Protein AF-A0A9P0IZK6-F1 (afdb_monomer_lite)

Radius of gyration: 34.63 Å; chains: 1; bounding box: 68×95×134 Å

Secondary structure (DSSP, 8-state):
-HHHHHHHHHHHHHS-TTTS-HHHHHHHHHHHHHHHTT----HHHHHHHHHHHHHHHTT----PPP-SHHHHHHHHHHHHHHHHHHHHTTT------THHHHHHHHHHTT-TT-HHHHHHHHHHHHHHTTSSGGGTS-HHHHHHHHHHHHHHHHT----BTTBGGGGGT--HHHHHHHHHHHHHHTTPPPPPHHHHHHHHHHHHHHHHHHHHHHHHHHHHHHHHHHT--PPP-----------------PPPPPPP--------------------------------------------------------------

Structure (mmCIF, N/CA/C/O backbone):
data_AF-A0A9P0IZK6-F1
#
_entry.id   AF-A0A9P0IZK6-F1
#
loop_
_atom_site.group_PDB
_atom_site.id
_atom_site.type_symbol
_atom_site.label_atom_id
_atom_site.label_alt_id
_atom_site.label_comp_id
_atom_site.label_asym_id
_atom_site.label_entity_id
_atom_site.label_seq_id
_atom_site.pdbx_PDB_ins_code
_atom_site.Cartn_x
_atom_site.Cartn_y
_atom_site.Cartn_z
_atom_site.occupancy
_atom_site.B_iso_or_equiv
_atom_site.auth_seq_id
_atom_site.auth_comp_id
_atom_site.auth_asym_id
_atom_site.auth_atom_id
_atom_site.pdbx_PDB_model_num
ATOM 1 N N . MET A 1 1 ? 6.166 7.268 3.503 1.00 81.44 1 MET A N 1
ATOM 2 C CA . MET A 1 1 ? 6.089 5.834 3.123 1.00 81.44 1 MET A CA 1
ATOM 3 C C . MET A 1 1 ? 4.665 5.402 2.789 1.00 81.44 1 MET A C 1
ATOM 5 O O . MET A 1 1 ? 4.474 4.924 1.679 1.00 81.44 1 MET A O 1
ATOM 9 N N . ALA A 1 2 ? 3.675 5.612 3.670 1.00 93.19 2 ALA A N 1
ATOM 10 C CA . ALA A 1 2 ? 2.279 5.204 3.441 1.00 93.19 2 ALA A CA 1
ATOM 11 C C . ALA A 1 2 ? 1.701 5.690 2.096 1.00 93.19 2 ALA A C 1
ATOM 13 O O . ALA A 1 2 ? 1.225 4.884 1.303 1.00 93.19 2 ALA A O 1
ATOM 14 N N . THR A 1 3 ? 1.849 6.981 1.773 1.00 95.88 3 THR A N 1
ATOM 15 C CA . THR A 1 3 ? 1.403 7.554 0.486 1.00 95.88 3 THR A CA 1
ATOM 16 C C . THR A 1 3 ? 2.001 6.816 -0.711 1.00 95.88 3 THR A C 1
ATOM 18 O O . THR A 1 3 ? 1.282 6.457 -1.635 1.00 95.88 3 THR A O 1
ATOM 21 N N . GLY A 1 4 ? 3.298 6.495 -0.675 1.00 96.75 4 GLY A N 1
ATOM 22 C CA . GLY A 1 4 ? 3.967 5.758 -1.751 1.00 96.75 4 GLY A CA 1
ATOM 23 C C . GLY A 1 4 ? 3.389 4.358 -1.976 1.00 96.75 4 GLY A C 1
ATOM 24 O O . GLY A 1 4 ? 3.232 3.956 -3.127 1.00 96.75 4 GLY A O 1
ATOM 25 N N . GLN A 1 5 ? 3.019 3.647 -0.905 1.00 96.19 5 GLN A N 1
ATOM 26 C CA . GLN A 1 5 ? 2.393 2.323 -1.002 1.00 96.19 5 GLN A CA 1
ATOM 27 C C . GLN A 1 5 ? 0.994 2.410 -1.621 1.00 96.19 5 GLN A C 1
ATOM 29 O O . GLN A 1 5 ? 0.690 1.659 -2.543 1.00 96.19 5 GLN A O 1
ATOM 34 N N . VAL A 1 6 ? 0.177 3.381 -1.203 1.00 96.50 6 VAL A N 1
ATOM 35 C CA . VAL A 1 6 ? -1.167 3.575 -1.772 1.00 96.50 6 VAL A CA 1
ATOM 36 C C . VAL A 1 6 ? -1.097 3.974 -3.250 1.00 96.50 6 VAL A C 1
ATOM 38 O O . VAL A 1 6 ? -1.836 3.430 -4.068 1.00 96.50 6 VAL A O 1
ATOM 41 N N . LEU A 1 7 ? -0.174 4.868 -3.631 1.00 97.44 7 LEU A N 1
ATOM 42 C CA . LEU A 1 7 ? 0.042 5.223 -5.041 1.00 97.44 7 LEU A CA 1
ATOM 43 C C . LEU A 1 7 ? 0.467 4.005 -5.873 1.00 97.44 7 LEU A C 1
ATOM 45 O O . LEU A 1 7 ? -0.004 3.831 -6.996 1.00 97.44 7 LEU A O 1
ATOM 49 N N . PHE A 1 8 ? 1.336 3.158 -5.320 1.00 97.31 8 PHE A N 1
ATOM 50 C CA . PHE A 1 8 ? 1.782 1.926 -5.964 1.00 97.31 8 PHE A CA 1
ATOM 51 C C . PHE A 1 8 ? 0.627 0.936 -6.164 1.00 97.31 8 PHE A C 1
ATOM 53 O O . PHE A 1 8 ? 0.449 0.419 -7.266 1.00 97.31 8 PHE A O 1
ATOM 60 N N . GLN A 1 9 ? -0.196 0.717 -5.136 1.00 96.00 9 GLN A N 1
ATOM 61 C CA . GLN A 1 9 ? -1.368 -0.157 -5.224 1.00 96.00 9 GLN A CA 1
ATOM 62 C C . GLN A 1 9 ? -2.381 0.351 -6.251 1.00 96.00 9 GLN A C 1
ATOM 64 O O . GLN A 1 9 ? -2.773 -0.401 -7.140 1.00 96.00 9 GLN A O 1
ATOM 69 N N . ARG A 1 10 ? -2.749 1.641 -6.194 1.00 96.19 10 ARG A N 1
ATOM 70 C CA . ARG A 1 10 ? -3.667 2.265 -7.165 1.00 96.19 10 ARG A CA 1
ATOM 71 C C . ARG A 1 10 ? -3.160 2.121 -8.600 1.00 96.19 10 ARG A C 1
ATOM 73 O O . ARG A 1 10 ? -3.939 1.842 -9.507 1.00 96.19 10 ARG A O 1
ATOM 80 N N . PHE A 1 11 ? -1.851 2.271 -8.807 1.00 97.31 11 PHE A N 1
ATOM 81 C CA . PHE A 1 11 ? -1.244 2.080 -10.120 1.00 97.31 11 PHE A CA 1
ATOM 82 C C . PHE A 1 11 ? -1.419 0.640 -10.622 1.00 97.31 11 PHE A C 1
ATOM 84 O O . PHE A 1 11 ? -1.943 0.439 -11.716 1.00 97.31 11 PHE A O 1
ATOM 91 N N . TYR A 1 12 ? -1.037 -0.367 -9.830 1.00 96.50 12 TYR A N 1
ATOM 92 C CA . TYR A 1 12 ? -1.118 -1.774 -10.247 1.00 96.50 12 TYR A CA 1
ATOM 93 C C . TYR A 1 12 ? -2.530 -2.365 -10.234 1.00 96.50 12 TYR A C 1
ATOM 95 O O . TYR A 1 12 ? -2.751 -3.406 -10.841 1.00 96.50 12 TYR A O 1
ATOM 103 N N . TYR A 1 13 ? -3.512 -1.672 -9.660 1.00 93.25 13 TYR A N 1
ATOM 104 C CA . TYR A 1 13 ? -4.919 -2.030 -9.847 1.00 93.25 13 TYR A CA 1
ATOM 105 C C . TYR A 1 13 ? -5.403 -1.799 -11.288 1.00 93.25 13 TYR A C 1
ATOM 107 O O . TYR A 1 13 ? -6.360 -2.420 -11.737 1.00 93.25 13 TYR A O 1
ATOM 115 N N . THR A 1 14 ? -4.732 -0.916 -12.035 1.00 91.75 14 THR A N 1
ATOM 116 C CA . THR A 1 14 ? -5.070 -0.600 -13.437 1.00 91.75 14 THR A CA 1
ATOM 117 C C . THR A 1 14 ? -4.008 -1.064 -14.431 1.00 91.75 14 THR A C 1
ATOM 119 O O . THR A 1 14 ? -4.210 -0.988 -15.647 1.00 91.75 14 THR A O 1
ATOM 122 N N . LYS A 1 15 ? -2.850 -1.520 -13.939 1.00 95.50 15 LYS A N 1
ATOM 123 C CA . LYS A 1 15 ? -1.659 -1.808 -14.737 1.00 95.50 15 LYS A CA 1
ATOM 124 C C . LYS A 1 15 ? -1.018 -3.136 -14.383 1.00 95.50 15 LYS A C 1
ATOM 126 O O . LYS A 1 15 ? -1.118 -3.627 -13.274 1.00 95.50 15 LYS A O 1
ATOM 131 N N . SER A 1 16 ? -0.282 -3.684 -15.345 1.00 94.75 16 SER A N 1
ATOM 132 C CA . SER A 1 16 ? 0.363 -4.988 -15.212 1.00 94.75 16 SER A CA 1
ATOM 133 C C . SER A 1 16 ? 1.829 -4.883 -14.784 1.00 94.75 16 SER A C 1
ATOM 135 O O . SER A 1 16 ? 2.591 -4.094 -15.354 1.00 94.75 16 SER A O 1
ATOM 137 N N . PHE A 1 17 ? 2.231 -5.762 -13.861 1.00 94.31 17 PHE A N 1
ATOM 138 C CA . PHE A 1 17 ? 3.626 -6.015 -13.476 1.00 94.31 17 PHE A CA 1
ATOM 139 C C . PHE A 1 17 ? 4.505 -6.487 -14.641 1.00 94.31 17 PHE A C 1
ATOM 141 O O . PHE A 1 17 ? 5.702 -6.217 -14.653 1.00 94.31 17 PHE A O 1
ATOM 148 N N . VAL A 1 18 ? 3.916 -7.121 -15.660 1.00 94.00 18 VAL A N 1
ATOM 149 C CA . VAL A 1 18 ? 4.633 -7.553 -16.870 1.00 94.00 18 VAL A CA 1
ATOM 150 C C . VAL A 1 18 ? 5.085 -6.353 -17.701 1.00 94.00 18 VAL A C 1
ATOM 152 O O . VAL A 1 18 ? 6.198 -6.302 -18.219 1.00 94.00 18 VAL A O 1
ATOM 155 N N . ARG A 1 19 ? 4.220 -5.343 -17.827 1.00 92.06 19 ARG A N 1
ATOM 156 C CA . ARG A 1 19 ? 4.477 -4.178 -18.689 1.00 92.06 19 ARG A CA 1
ATOM 157 C C . ARG A 1 19 ? 5.295 -3.103 -17.990 1.00 92.06 19 ARG A C 1
ATOM 159 O O . ARG A 1 19 ? 5.913 -2.259 -18.650 1.00 92.06 19 ARG A O 1
ATOM 166 N N . HIS A 1 20 ? 5.237 -3.063 -16.665 1.00 94.81 20 HIS A N 1
ATOM 167 C CA . HIS A 1 20 ? 5.841 -2.023 -15.850 1.00 94.81 20 HIS A CA 1
ATOM 168 C C . HIS A 1 20 ? 6.637 -2.672 -14.720 1.00 94.81 20 HIS A C 1
ATOM 170 O O . HIS A 1 20 ? 6.034 -3.272 -13.837 1.00 94.81 20 HIS A O 1
ATOM 176 N N . PRO A 1 21 ? 7.979 -2.552 -14.737 1.00 93.69 21 PRO A N 1
ATOM 177 C CA . PRO A 1 21 ? 8.814 -3.156 -13.712 1.00 93.69 21 PRO A CA 1
ATOM 178 C C . PRO A 1 21 ? 8.463 -2.635 -12.320 1.00 93.69 21 PRO A C 1
ATOM 180 O O . PRO A 1 21 ? 8.380 -1.418 -12.098 1.00 93.69 21 PRO A O 1
ATOM 183 N N . MET A 1 22 ? 8.307 -3.570 -11.384 1.00 94.31 22 MET A N 1
ATOM 184 C CA . MET A 1 22 ? 7.924 -3.290 -10.004 1.00 94.31 22 MET A CA 1
ATOM 185 C C . MET A 1 22 ? 8.904 -2.328 -9.328 1.00 94.31 22 MET A C 1
ATOM 187 O O . MET A 1 22 ? 8.481 -1.267 -8.878 1.00 94.31 22 MET A O 1
ATOM 191 N N . GLU A 1 23 ? 10.205 -2.637 -9.349 1.00 94.75 23 GLU A N 1
ATOM 192 C CA . GLU A 1 23 ? 11.245 -1.855 -8.660 1.00 94.75 23 GLU A CA 1
ATOM 193 C C . GLU A 1 23 ? 11.292 -0.397 -9.148 1.00 94.75 23 GLU A C 1
ATOM 195 O O . GLU A 1 23 ? 11.278 0.542 -8.352 1.00 94.75 23 GLU A O 1
ATOM 200 N N . ILE A 1 24 ? 11.272 -0.190 -10.471 1.00 97.06 24 ILE A N 1
ATOM 201 C CA . ILE A 1 24 ? 11.283 1.150 -11.077 1.00 97.06 24 ILE A CA 1
ATOM 202 C C . ILE A 1 24 ? 10.036 1.940 -10.670 1.00 97.06 24 ILE A C 1
ATOM 204 O O . ILE A 1 24 ? 10.121 3.128 -10.353 1.00 97.06 24 ILE A O 1
ATOM 208 N N . THR A 1 25 ? 8.880 1.281 -10.670 1.00 97.88 25 THR A N 1
ATOM 209 C CA . THR A 1 25 ? 7.607 1.906 -10.306 1.00 97.88 25 THR A CA 1
ATOM 210 C C . THR A 1 25 ? 7.551 2.217 -8.810 1.00 97.88 25 THR A C 1
ATOM 212 O O . THR A 1 25 ? 7.114 3.299 -8.438 1.00 97.88 25 THR A O 1
ATOM 215 N N . ALA A 1 26 ? 8.067 1.341 -7.947 1.00 97.50 26 ALA A N 1
ATOM 216 C CA . ALA A 1 26 ? 8.153 1.559 -6.504 1.00 97.50 26 ALA A CA 1
ATOM 217 C C . ALA A 1 26 ? 9.062 2.756 -6.152 1.00 97.50 26 ALA A C 1
ATOM 219 O O . ALA A 1 26 ? 8.676 3.633 -5.368 1.00 97.50 26 ALA A O 1
ATOM 220 N N . MET A 1 27 ? 10.228 2.867 -6.803 1.00 98.06 27 MET A N 1
ATOM 221 C CA . MET A 1 27 ? 11.105 4.041 -6.695 1.00 98.06 27 MET A CA 1
ATOM 222 C C . MET A 1 27 ? 10.399 5.323 -7.150 1.00 98.06 27 MET A C 1
ATOM 224 O O . MET A 1 27 ? 10.483 6.351 -6.474 1.00 98.06 27 MET A O 1
ATOM 228 N N . ALA A 1 28 ? 9.672 5.261 -8.268 1.00 98.25 28 ALA A N 1
ATOM 229 C CA . ALA A 1 28 ? 8.892 6.382 -8.776 1.00 98.25 28 ALA A CA 1
ATOM 230 C C . ALA A 1 28 ? 7.775 6.805 -7.807 1.00 98.25 28 ALA A C 1
ATOM 232 O O . ALA A 1 28 ? 7.653 7.992 -7.515 1.00 98.25 28 ALA A O 1
ATOM 233 N N . CYS A 1 29 ? 7.014 5.860 -7.247 1.00 98.12 29 CYS A N 1
ATOM 234 C CA . CYS A 1 29 ? 5.990 6.133 -6.236 1.00 98.12 29 CYS A CA 1
ATOM 235 C C . CYS A 1 29 ? 6.589 6.747 -4.964 1.00 98.12 29 CYS A C 1
ATOM 237 O O . CYS A 1 29 ? 5.980 7.632 -4.370 1.00 98.12 29 CYS A O 1
ATOM 239 N N . THR A 1 30 ? 7.796 6.331 -4.569 1.00 97.81 30 THR A N 1
ATOM 240 C CA . THR A 1 30 ? 8.512 6.887 -3.409 1.00 97.81 30 THR A CA 1
ATOM 241 C C . THR A 1 30 ? 8.960 8.329 -3.669 1.00 97.81 30 THR A C 1
ATOM 243 O O . THR A 1 30 ? 8.753 9.200 -2.822 1.00 97.81 30 THR A O 1
ATOM 246 N N . CYS A 1 31 ? 9.523 8.607 -4.851 1.00 97.56 31 CYS A N 1
ATOM 247 C CA . CYS A 1 31 ? 9.893 9.964 -5.264 1.00 97.56 31 CYS A CA 1
ATOM 248 C C . CYS A 1 31 ? 8.661 10.876 -5.327 1.00 97.56 31 CYS A C 1
ATOM 250 O O . CYS A 1 31 ? 8.675 11.972 -4.764 1.00 97.56 31 CYS A O 1
ATOM 252 N N . LEU A 1 32 ? 7.582 10.398 -5.952 1.00 97.88 32 LEU A N 1
ATOM 253 C CA . LEU A 1 32 ? 6.336 11.141 -6.084 1.00 97.88 32 LEU A CA 1
ATOM 254 C C . LEU A 1 32 ? 5.722 11.441 -4.717 1.00 97.88 32 LEU A C 1
ATOM 256 O O . LEU A 1 32 ? 5.443 12.598 -4.424 1.00 97.88 32 LEU A O 1
ATOM 260 N N . ALA A 1 33 ? 5.590 10.428 -3.858 1.00 97.69 33 ALA A N 1
ATOM 261 C CA . ALA A 1 33 ? 5.072 10.596 -2.505 1.00 97.69 33 ALA A CA 1
ATOM 262 C C . ALA A 1 33 ? 5.894 11.606 -1.697 1.00 97.69 33 ALA A C 1
ATOM 264 O O . ALA A 1 33 ? 5.317 12.435 -1.012 1.00 97.69 33 ALA A O 1
ATOM 265 N N . SER A 1 34 ? 7.227 11.596 -1.814 1.00 97.06 34 SER A N 1
ATOM 266 C CA . SER A 1 34 ? 8.064 12.574 -1.106 1.00 97.06 34 SER A CA 1
ATOM 267 C C . SER A 1 34 ? 7.774 14.022 -1.511 1.00 97.06 34 SER A C 1
ATOM 269 O O . SER A 1 34 ? 7.852 14.916 -0.679 1.00 97.06 34 SER A O 1
ATOM 271 N N . LYS A 1 35 ? 7.406 14.255 -2.777 1.00 96.56 35 LYS A N 1
ATOM 272 C CA . LYS A 1 35 ? 7.006 15.583 -3.255 1.00 96.56 35 LYS A CA 1
ATOM 273 C C . LYS A 1 35 ? 5.599 15.953 -2.798 1.00 96.56 35 LYS A C 1
ATOM 275 O O . LYS A 1 35 ? 5.387 17.091 -2.424 1.00 96.56 35 LYS A O 1
ATOM 280 N N . VAL A 1 36 ? 4.667 15.000 -2.821 1.00 96.44 36 VAL A N 1
ATOM 281 C CA . VAL A 1 36 ? 3.275 15.208 -2.377 1.00 96.44 36 VAL A CA 1
ATOM 282 C C . VAL A 1 36 ? 3.197 15.516 -0.880 1.00 96.44 36 VAL A C 1
ATOM 284 O O . VAL A 1 36 ? 2.370 16.313 -0.465 1.00 96.44 36 VAL A O 1
ATOM 287 N N . GLU A 1 37 ? 4.067 14.904 -0.078 1.00 95.19 37 GLU A N 1
ATOM 288 C CA . GLU A 1 37 ? 4.146 15.104 1.375 1.00 95.19 37 GLU A CA 1
ATOM 289 C C . GLU A 1 37 ? 5.109 16.242 1.770 1.00 95.19 37 GLU A C 1
ATOM 291 O O . GLU A 1 37 ? 5.639 16.232 2.880 1.00 95.19 37 GLU A O 1
ATOM 296 N N . GLU A 1 38 ? 5.427 17.162 0.848 1.00 93.69 38 GLU A N 1
ATOM 297 C CA . GLU A 1 38 ? 6.289 18.339 1.080 1.00 93.69 38 GLU A CA 1
ATOM 298 C C . GLU A 1 38 ? 7.647 18.020 1.747 1.00 93.69 38 GLU A C 1
ATOM 300 O O . GLU A 1 38 ? 8.250 18.829 2.450 1.00 93.69 38 GLU A O 1
ATOM 305 N N . SER A 1 39 ? 8.168 16.812 1.511 1.00 95.94 39 SER A N 1
ATOM 306 C CA . SER A 1 39 ? 9.434 16.310 2.057 1.00 95.94 39 SER A CA 1
ATOM 307 C C . SER A 1 39 ? 10.301 15.685 0.952 1.00 95.94 39 SER A C 1
ATOM 309 O O . SER A 1 39 ? 10.691 14.511 1.037 1.00 95.94 39 SER A O 1
ATOM 311 N N . PRO A 1 40 ? 10.605 16.448 -0.121 1.00 95.56 40 PRO A N 1
ATOM 312 C CA . PRO A 1 40 ? 11.162 15.913 -1.356 1.00 95.56 40 PRO A CA 1
ATOM 313 C C . PRO A 1 40 ? 12.507 15.221 -1.127 1.00 95.56 40 PRO A C 1
ATOM 315 O O . PRO A 1 40 ? 13.424 15.764 -0.507 1.00 95.56 40 PRO A O 1
ATOM 318 N N . ARG A 1 41 ? 12.651 14.013 -1.681 1.00 96.25 41 ARG A N 1
ATOM 319 C CA . ARG A 1 41 ? 13.905 13.249 -1.659 1.00 96.25 41 ARG A CA 1
ATOM 320 C C . ARG A 1 41 ? 14.592 13.297 -3.015 1.00 96.25 41 ARG A C 1
ATOM 322 O O . ARG A 1 41 ? 13.943 13.292 -4.063 1.00 96.25 41 ARG A O 1
ATOM 329 N N . ARG A 1 42 ? 15.929 13.332 -3.018 1.00 96.19 42 ARG A N 1
ATOM 330 C CA . ARG A 1 42 ? 16.691 13.279 -4.270 1.00 96.19 42 ARG A CA 1
ATOM 331 C C . ARG A 1 42 ? 16.563 11.878 -4.858 1.00 96.19 42 ARG A C 1
ATOM 333 O O . ARG A 1 42 ? 16.726 10.886 -4.156 1.00 96.19 42 ARG A O 1
ATOM 340 N N . ILE A 1 43 ? 16.359 11.794 -6.172 1.00 96.31 43 ILE A N 1
ATOM 341 C CA . ILE A 1 43 ? 16.233 10.507 -6.882 1.00 96.31 43 ILE A CA 1
ATOM 342 C C . ILE A 1 43 ? 17.469 9.620 -6.658 1.00 96.31 43 ILE A C 1
ATOM 344 O O . ILE A 1 43 ? 17.339 8.407 -6.548 1.00 96.31 43 ILE A O 1
ATOM 348 N N . ARG A 1 44 ? 18.664 10.221 -6.550 1.00 96.31 44 ARG A N 1
ATOM 349 C CA . ARG A 1 44 ? 19.902 9.494 -6.228 1.00 96.31 44 ARG A CA 1
ATOM 350 C C . ARG A 1 44 ? 19.780 8.735 -4.907 1.00 96.31 44 ARG A C 1
ATOM 352 O O . ARG A 1 44 ? 20.133 7.565 -4.868 1.00 96.31 44 ARG A O 1
ATOM 359 N N . ASP A 1 45 ? 19.263 9.384 -3.868 1.00 96.06 45 ASP A N 1
ATOM 360 C CA . ASP A 1 45 ? 19.149 8.803 -2.528 1.00 96.06 45 ASP A CA 1
ATOM 361 C C . ASP A 1 45 ? 18.160 7.633 -2.546 1.00 96.06 45 ASP A C 1
ATOM 363 O O . ASP A 1 45 ? 18.440 6.573 -1.995 1.00 96.06 45 ASP A O 1
ATOM 367 N N . VAL A 1 46 ? 17.046 7.786 -3.272 1.00 96.94 46 VAL A N 1
ATOM 368 C CA . VAL A 1 46 ? 16.070 6.707 -3.478 1.00 96.94 46 VAL A CA 1
ATOM 369 C C . VAL A 1 46 ? 16.716 5.517 -4.191 1.00 96.94 46 VAL A C 1
ATOM 371 O O . VAL A 1 46 ? 16.603 4.393 -3.713 1.00 96.94 46 VAL A O 1
ATOM 374 N N . ILE A 1 47 ? 17.442 5.743 -5.290 1.00 96.94 47 ILE A N 1
ATOM 375 C CA . ILE A 1 47 ? 18.126 4.660 -6.017 1.00 96.94 47 ILE A CA 1
ATOM 376 C C . ILE A 1 47 ? 19.175 3.977 -5.129 1.00 96.94 47 ILE A C 1
ATOM 378 O O . ILE A 1 47 ? 19.255 2.752 -5.136 1.00 96.94 47 ILE A O 1
ATOM 382 N N . ASN A 1 48 ? 19.939 4.739 -4.340 1.00 95.94 48 ASN A N 1
ATOM 383 C CA . ASN A 1 48 ? 20.925 4.196 -3.401 1.00 95.94 48 ASN A CA 1
ATOM 384 C C . ASN A 1 48 ? 20.283 3.260 -2.373 1.00 95.94 48 ASN A C 1
ATOM 386 O O . ASN A 1 48 ? 20.778 2.159 -2.148 1.00 95.94 48 ASN A O 1
ATOM 390 N N . VAL A 1 49 ? 19.167 3.680 -1.774 1.00 95.38 49 VAL A N 1
ATOM 391 C CA . VAL A 1 49 ? 18.450 2.868 -0.784 1.00 95.38 49 VAL A CA 1
ATOM 392 C C . VAL A 1 49 ? 17.913 1.587 -1.420 1.00 95.38 49 VAL A C 1
ATOM 394 O O . VAL A 1 49 ? 18.093 0.514 -0.856 1.00 95.38 49 VAL A O 1
ATOM 397 N N . TYR A 1 50 ? 17.318 1.660 -2.614 1.00 95.19 50 TYR A N 1
ATOM 398 C CA . TYR A 1 50 ? 16.847 0.460 -3.317 1.00 95.19 50 TYR A CA 1
ATOM 399 C C . TYR A 1 50 ? 17.997 -0.472 -3.722 1.00 95.19 50 TYR A C 1
ATOM 401 O O . TYR A 1 50 ? 17.855 -1.689 -3.624 1.00 95.19 50 TYR A O 1
ATOM 409 N N . HIS A 1 51 ? 19.148 0.076 -4.124 1.00 94.44 51 HIS A N 1
ATOM 410 C CA . HIS A 1 51 ? 20.348 -0.710 -4.412 1.00 94.44 51 HIS A CA 1
ATOM 411 C C . HIS A 1 51 ? 20.833 -1.476 -3.175 1.00 94.44 51 HIS A C 1
ATOM 413 O O . HIS A 1 51 ? 21.079 -2.678 -3.256 1.00 94.44 51 HIS A O 1
ATOM 419 N N . HIS A 1 52 ? 20.883 -0.801 -2.026 1.00 94.25 52 HIS A N 1
ATOM 420 C CA . HIS A 1 52 ? 21.246 -1.411 -0.753 1.00 94.25 52 HIS A CA 1
ATOM 421 C C . HIS A 1 52 ? 20.242 -2.491 -0.320 1.00 94.25 52 HIS A C 1
ATOM 423 O O . HIS A 1 52 ? 20.641 -3.616 -0.030 1.00 94.25 52 HIS A O 1
ATOM 429 N N . ILE A 1 53 ? 18.936 -2.193 -0.348 1.00 93.00 53 ILE A N 1
ATOM 430 C CA . ILE A 1 53 ? 17.877 -3.163 -0.016 1.00 93.00 53 ILE A CA 1
ATOM 431 C C . ILE A 1 53 ? 18.016 -4.419 -0.880 1.00 93.00 53 ILE A C 1
ATOM 433 O O . ILE A 1 53 ? 17.912 -5.535 -0.376 1.00 93.00 53 ILE A O 1
ATOM 437 N N . ARG A 1 54 ? 18.305 -4.253 -2.174 1.00 89.88 54 ARG A N 1
ATOM 438 C CA . ARG A 1 54 ? 18.473 -5.375 -3.097 1.00 89.88 54 ARG A CA 1
ATOM 439 C C . ARG A 1 54 ? 19.681 -6.250 -2.764 1.00 89.88 54 ARG A C 1
ATOM 441 O O . ARG A 1 54 ? 19.594 -7.466 -2.885 1.00 89.88 54 ARG A O 1
ATOM 448 N N . GLN A 1 55 ? 20.795 -5.656 -2.342 1.00 91.50 55 GLN A N 1
ATOM 449 C CA . GLN A 1 55 ? 21.964 -6.417 -1.891 1.00 91.50 55 GLN A CA 1
ATOM 450 C C . GLN A 1 55 ? 21.654 -7.217 -0.626 1.00 91.50 55 GLN A C 1
ATOM 452 O O . GLN A 1 55 ? 22.002 -8.392 -0.562 1.00 91.50 55 GLN A O 1
ATOM 457 N N . VAL A 1 56 ? 20.945 -6.610 0.332 1.00 91.44 56 VAL A N 1
ATOM 458 C CA . VAL A 1 56 ? 20.561 -7.261 1.593 1.00 91.44 56 VAL A CA 1
ATOM 459 C C . VAL A 1 56 ? 19.613 -8.436 1.353 1.00 91.44 56 VAL A C 1
ATOM 461 O O . VAL A 1 56 ? 19.845 -9.517 1.887 1.00 91.44 56 VAL A O 1
ATOM 464 N N . ILE A 1 57 ? 18.576 -8.253 0.526 1.00 87.25 57 ILE A N 1
ATOM 465 C CA . ILE A 1 57 ? 17.618 -9.324 0.195 1.00 87.25 57 ILE A CA 1
ATOM 466 C C . ILE A 1 57 ? 18.343 -10.513 -0.441 1.00 87.25 57 ILE A C 1
ATOM 468 O O . ILE A 1 57 ? 18.130 -11.650 -0.032 1.00 87.25 57 ILE A O 1
ATOM 472 N N . ASN A 1 58 ? 19.250 -10.238 -1.378 1.00 86.81 58 ASN A N 1
ATOM 473 C CA . ASN A 1 58 ? 19.965 -11.268 -2.123 1.00 86.81 58 ASN A CA 1
ATOM 474 C C . ASN A 1 58 ? 21.212 -11.792 -1.384 1.00 86.81 58 ASN A C 1
ATOM 476 O O . ASN A 1 58 ? 22.011 -12.499 -1.996 1.00 86.81 58 ASN A O 1
ATOM 480 N N . GLN A 1 59 ? 21.421 -11.404 -0.118 1.00 86.94 59 GLN A N 1
ATOM 481 C CA . GLN A 1 59 ? 22.581 -11.784 0.702 1.00 86.94 59 GLN A CA 1
ATOM 482 C C . GLN A 1 59 ? 23.936 -11.503 0.023 1.00 86.94 59 GLN A C 1
ATOM 484 O O . GLN A 1 59 ? 24.908 -12.239 0.187 1.00 86.94 59 GLN A O 1
ATOM 489 N N . LYS A 1 60 ? 24.008 -10.428 -0.768 1.00 87.00 60 LYS A N 1
ATOM 490 C CA . LYS A 1 60 ? 25.229 -9.994 -1.457 1.00 87.00 60 LYS A CA 1
ATOM 491 C C . LYS A 1 60 ? 26.042 -9.055 -0.572 1.00 87.00 60 LYS A C 1
ATOM 493 O O . LYS A 1 60 ? 25.498 -8.363 0.288 1.00 87.00 60 LYS A O 1
ATOM 498 N N . LEU A 1 61 ? 27.344 -8.973 -0.847 1.00 88.69 61 LEU A N 1
ATOM 499 C CA . LEU A 1 61 ? 28.204 -7.957 -0.243 1.00 88.69 61 LEU A CA 1
ATOM 500 C C . LEU A 1 61 ? 27.678 -6.556 -0.578 1.00 88.69 61 LEU A C 1
ATOM 502 O O . LEU A 1 61 ? 27.324 -6.267 -1.725 1.00 88.69 61 LEU A O 1
ATOM 506 N N . ILE A 1 62 ? 27.617 -5.695 0.439 1.00 91.94 62 ILE A N 1
ATOM 507 C CA . ILE A 1 62 ? 27.135 -4.323 0.292 1.00 91.94 62 ILE A CA 1
ATOM 508 C C . ILE A 1 62 ? 28.224 -3.512 -0.406 1.00 91.94 62 ILE A C 1
ATOM 510 O O . ILE A 1 62 ? 29.252 -3.192 0.188 1.00 91.94 62 ILE A O 1
ATOM 514 N N . THR A 1 63 ? 27.992 -3.177 -1.672 1.00 91.81 63 THR A N 1
ATOM 515 C CA . THR A 1 63 ? 28.889 -2.332 -2.465 1.00 91.81 63 THR A CA 1
ATOM 516 C C . THR A 1 63 ? 28.244 -0.977 -2.737 1.00 91.81 63 THR A C 1
ATOM 518 O O . THR A 1 63 ? 27.026 -0.909 -2.931 1.00 91.81 63 THR A O 1
ATOM 521 N N . PRO A 1 64 ? 29.031 0.111 -2.795 1.00 90.25 64 PRO A N 1
ATOM 522 C CA . PRO A 1 64 ? 28.502 1.422 -3.140 1.00 90.25 64 PRO A CA 1
ATOM 523 C C . PRO A 1 64 ? 27.949 1.433 -4.570 1.00 90.25 64 PRO A C 1
ATOM 525 O O . PRO A 1 64 ? 28.449 0.743 -5.459 1.00 90.25 64 PRO A O 1
ATOM 528 N N . LEU A 1 65 ? 26.923 2.255 -4.796 1.00 90.31 65 LEU A N 1
ATOM 529 C CA . LEU A 1 65 ? 26.345 2.442 -6.122 1.00 90.31 65 LEU A CA 1
ATOM 530 C C . LEU A 1 65 ? 27.348 3.144 -7.043 1.00 90.31 65 LEU A C 1
ATOM 532 O O . LEU A 1 65 ? 27.743 4.287 -6.798 1.00 90.31 65 LEU A O 1
ATOM 536 N N . VAL A 1 66 ? 27.694 2.485 -8.143 1.00 90.62 66 VAL A N 1
ATOM 537 C CA . VAL A 1 66 ? 28.531 3.066 -9.193 1.00 90.62 66 VAL A CA 1
ATOM 538 C C . VAL A 1 66 ? 27.684 4.005 -10.058 1.00 90.62 66 VAL A C 1
ATOM 540 O O . VAL A 1 66 ? 26.585 3.657 -10.486 1.00 90.62 66 VAL A O 1
ATOM 543 N N . LEU A 1 67 ? 28.184 5.217 -10.312 1.00 92.56 67 LEU A N 1
ATOM 544 C CA . LEU A 1 67 ? 27.496 6.244 -11.105 1.00 92.56 67 LEU A CA 1
ATOM 545 C C . LEU A 1 67 ? 27.822 6.118 -12.600 1.00 92.56 67 LEU A C 1
ATOM 547 O O . LEU A 1 67 ? 28.273 7.069 -13.234 1.00 92.56 67 LEU A O 1
ATOM 551 N N . ASP A 1 68 ? 27.607 4.927 -13.145 1.00 92.50 68 ASP A N 1
ATOM 552 C CA . ASP A 1 68 ? 27.884 4.572 -14.534 1.00 92.50 68 ASP A CA 1
ATOM 553 C C 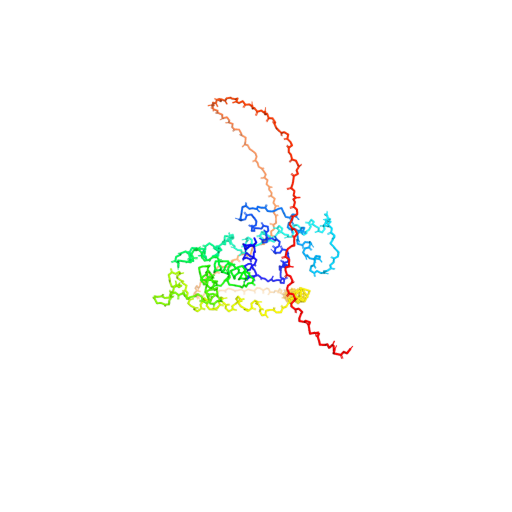. ASP A 1 68 ? 26.705 4.889 -15.480 1.00 92.50 68 ASP A C 1
ATOM 555 O O . ASP A 1 68 ? 25.688 5.496 -15.116 1.00 92.50 68 ASP A O 1
ATOM 559 N N . GLN A 1 69 ? 26.823 4.441 -16.732 1.00 94.25 69 GLN A N 1
ATOM 560 C CA . GLN A 1 69 ? 25.757 4.582 -17.721 1.00 94.25 69 GLN A CA 1
ATOM 561 C C . GLN A 1 69 ? 24.471 3.848 -17.300 1.00 94.25 69 GLN A C 1
ATOM 563 O O . GLN A 1 69 ? 23.372 4.343 -17.571 1.00 94.25 69 GLN A O 1
ATOM 568 N N . ASN A 1 70 ? 24.574 2.718 -16.589 1.00 93.19 70 ASN A N 1
ATOM 569 C CA . ASN A 1 70 ? 23.413 1.980 -16.084 1.00 93.19 70 ASN A CA 1
ATOM 570 C C . ASN A 1 70 ? 22.649 2.794 -15.036 1.00 93.19 70 ASN A C 1
ATOM 572 O O . ASN A 1 70 ? 21.417 2.862 -15.081 1.00 93.19 70 ASN A O 1
ATOM 576 N N . TYR A 1 71 ? 23.356 3.481 -14.136 1.00 95.31 71 TYR A N 1
ATOM 577 C CA . TYR A 1 71 ? 22.745 4.417 -13.197 1.00 95.31 71 TYR A CA 1
ATOM 578 C C . TYR A 1 71 ? 21.986 5.539 -13.921 1.00 95.31 71 TYR A C 1
ATOM 580 O O . TYR A 1 71 ? 20.834 5.831 -13.579 1.00 95.31 71 TYR A O 1
ATOM 588 N N . VAL A 1 72 ? 22.583 6.151 -14.950 1.00 96.19 72 VAL A N 1
ATOM 589 C CA . VAL A 1 72 ? 21.934 7.222 -15.731 1.00 96.19 72 VAL A CA 1
ATOM 590 C C . VAL A 1 72 ? 20.667 6.712 -16.428 1.00 96.19 72 VAL A C 1
ATOM 592 O O . VAL A 1 72 ? 19.626 7.388 -16.417 1.00 96.19 72 VAL A O 1
ATOM 595 N N . GLN A 1 73 ? 20.714 5.499 -16.982 1.00 96.25 73 GLN A N 1
ATOM 596 C CA . GLN A 1 73 ? 19.553 4.844 -17.582 1.00 96.25 73 GLN A CA 1
ATOM 597 C C . GLN A 1 73 ? 18.465 4.553 -16.540 1.00 96.25 73 GLN A C 1
ATOM 599 O O . GLN A 1 73 ? 17.314 4.947 -16.749 1.00 96.25 73 GLN A O 1
ATOM 604 N N . LYS A 1 74 ? 18.813 3.949 -15.394 1.00 95.81 74 LYS A N 1
ATOM 605 C CA . LYS A 1 74 ? 17.874 3.651 -14.297 1.00 95.81 74 LYS A CA 1
ATOM 606 C C . LYS A 1 74 ? 17.223 4.931 -13.768 1.00 95.81 74 LYS A C 1
ATOM 608 O O . LYS A 1 74 ? 15.999 5.003 -13.672 1.00 95.81 74 LYS A O 1
ATOM 613 N N . LYS A 1 75 ? 17.999 5.996 -13.541 1.00 97.12 75 LYS A N 1
ATOM 614 C CA . LYS A 1 75 ? 17.479 7.324 -13.170 1.00 97.12 75 LYS A CA 1
ATOM 615 C C . LYS A 1 75 ? 16.463 7.841 -14.191 1.00 97.12 75 LYS A C 1
ATOM 617 O O . LYS A 1 75 ? 15.390 8.312 -13.817 1.00 97.12 75 LYS A O 1
ATOM 622 N N . THR A 1 76 ? 16.770 7.729 -15.481 1.00 97.81 76 THR A N 1
ATOM 623 C CA . THR A 1 76 ? 15.859 8.145 -16.559 1.00 97.81 76 THR A CA 1
ATOM 624 C C . THR A 1 76 ? 14.576 7.308 -16.577 1.00 97.81 76 THR A C 1
ATOM 626 O O . THR A 1 76 ? 13.491 7.850 -16.797 1.00 97.81 76 THR A O 1
ATOM 629 N N . GLN A 1 77 ? 14.670 6.000 -16.324 1.00 97.69 77 GLN A N 1
ATOM 630 C CA . GLN A 1 77 ? 13.511 5.112 -16.215 1.00 97.69 77 GLN A CA 1
ATOM 631 C C . GLN A 1 77 ? 12.615 5.489 -15.032 1.00 97.69 77 GLN A C 1
ATOM 633 O O . GLN A 1 77 ? 11.404 5.570 -15.220 1.00 97.69 77 GLN A O 1
ATOM 638 N N . VAL A 1 78 ? 13.188 5.801 -13.865 1.00 98.25 78 VAL A N 1
ATOM 639 C CA . VAL A 1 78 ? 12.431 6.261 -12.686 1.00 98.25 78 VAL A CA 1
ATOM 640 C C . VAL A 1 78 ? 11.681 7.559 -12.989 1.00 98.25 78 VAL A C 1
ATOM 642 O O . VAL A 1 78 ? 10.484 7.645 -12.731 1.00 98.25 78 VAL A O 1
ATOM 645 N N . ILE A 1 79 ? 12.327 8.539 -13.632 1.00 98.00 79 ILE A N 1
ATOM 646 C CA . ILE A 1 79 ? 11.674 9.802 -14.027 1.00 98.00 79 ILE A CA 1
ATOM 647 C C . ILE A 1 79 ? 10.515 9.547 -15.007 1.00 98.00 79 ILE A C 1
ATOM 649 O O . ILE A 1 79 ? 9.445 10.149 -14.901 1.00 98.00 79 ILE A O 1
ATOM 653 N N . LYS A 1 80 ? 10.703 8.646 -15.979 1.00 98.12 80 LYS A N 1
ATOM 654 C CA . LYS A 1 80 ? 9.642 8.267 -16.927 1.00 98.12 80 LYS A CA 1
ATOM 655 C C . LYS A 1 80 ? 8.496 7.525 -16.233 1.00 98.12 80 LYS A C 1
ATOM 657 O O . LYS A 1 80 ? 7.338 7.770 -16.566 1.00 98.12 80 LYS A O 1
ATOM 662 N N . ALA A 1 81 ? 8.808 6.635 -15.296 1.00 98.25 81 ALA A N 1
ATOM 663 C CA . ALA A 1 81 ? 7.820 5.895 -14.522 1.00 98.25 81 ALA A CA 1
ATOM 664 C C . ALA A 1 81 ? 7.015 6.826 -13.612 1.00 98.25 81 ALA A C 1
ATOM 666 O O . ALA A 1 81 ? 5.799 6.708 -13.571 1.00 98.25 81 ALA A O 1
ATOM 667 N N . GLU A 1 82 ? 7.647 7.819 -12.990 1.00 98.00 82 GLU A N 1
ATOM 668 C CA . GLU A 1 82 ? 6.953 8.827 -12.185 1.00 98.00 82 GLU A CA 1
ATOM 669 C C . GLU A 1 82 ? 5.907 9.596 -13.003 1.00 98.00 82 GLU A C 1
ATOM 671 O O . GLU A 1 82 ? 4.751 9.705 -12.596 1.00 98.00 82 GLU A O 1
ATOM 676 N N . ARG A 1 83 ? 6.274 10.058 -14.206 1.00 98.00 83 ARG A N 1
ATOM 677 C CA . ARG A 1 83 ? 5.315 10.694 -15.129 1.00 98.00 83 ARG A CA 1
ATOM 678 C C . ARG A 1 83 ? 4.175 9.755 -15.516 1.00 98.00 83 ARG A C 1
ATOM 680 O O . ARG A 1 83 ? 3.047 10.204 -15.700 1.00 98.00 83 ARG A O 1
ATOM 687 N N . ARG A 1 84 ? 4.462 8.458 -15.661 1.00 97.81 84 ARG A N 1
ATOM 688 C CA . ARG A 1 84 ? 3.446 7.446 -15.963 1.00 97.81 84 ARG A CA 1
ATOM 689 C C . ARG A 1 84 ? 2.482 7.281 -14.793 1.00 97.81 84 ARG A C 1
ATOM 691 O O . ARG A 1 84 ? 1.286 7.349 -15.027 1.00 97.81 84 ARG A O 1
ATOM 698 N N . VAL A 1 85 ? 2.981 7.144 -13.564 1.00 98.19 85 VAL A N 1
ATOM 699 C CA . VAL A 1 85 ? 2.143 7.053 -12.356 1.00 98.19 85 VAL A CA 1
ATOM 700 C C . VAL A 1 85 ? 1.207 8.259 -12.263 1.00 98.19 85 VAL A C 1
ATOM 702 O O . VAL A 1 85 ? 0.006 8.077 -12.114 1.00 98.19 85 VAL A O 1
ATOM 705 N N . LEU A 1 86 ? 1.719 9.478 -12.460 1.00 98.00 86 LEU A N 1
ATOM 706 C CA . LEU A 1 86 ? 0.893 10.692 -12.479 1.00 98.00 86 LEU A CA 1
ATOM 707 C C . LEU A 1 86 ? -0.236 10.637 -13.514 1.00 98.00 86 LEU A C 1
ATOM 709 O O . LEU A 1 86 ? -1.380 10.956 -13.195 1.00 98.00 86 LEU A O 1
ATOM 713 N N . LYS A 1 87 ? 0.084 10.220 -14.745 1.00 97.19 87 LYS A N 1
ATOM 714 C CA . LYS A 1 87 ? -0.894 10.127 -15.833 1.00 97.19 87 LYS A CA 1
ATOM 715 C C . LYS A 1 87 ? -1.980 9.093 -15.536 1.00 97.19 87 LYS A C 1
ATOM 717 O O . LYS A 1 87 ? -3.148 9.372 -15.771 1.00 97.19 87 LYS A O 1
ATOM 722 N N . GLU A 1 88 ? -1.597 7.919 -15.044 1.00 96.81 88 GLU A N 1
ATOM 723 C CA . GLU A 1 88 ? -2.543 6.827 -14.785 1.00 96.81 88 GLU A CA 1
ATOM 724 C C . GLU A 1 88 ? -3.448 7.103 -13.587 1.00 96.81 88 GLU A C 1
ATOM 726 O O . GLU A 1 88 ? -4.608 6.714 -13.597 1.00 96.81 88 GLU A O 1
ATOM 731 N N . LEU A 1 89 ? -2.953 7.833 -12.586 1.00 96.19 89 LEU A N 1
ATOM 732 C CA . LEU A 1 89 ? -3.765 8.265 -11.450 1.00 96.19 89 LEU A CA 1
ATOM 733 C C . LEU A 1 89 ? -4.591 9.525 -11.747 1.00 96.19 89 LEU A C 1
ATOM 735 O O . LEU A 1 89 ? -5.238 10.047 -10.843 1.00 96.19 89 LEU A O 1
ATOM 739 N N . GLY A 1 90 ? -4.537 10.066 -12.970 1.00 96.44 90 GLY A N 1
ATOM 740 C CA . GLY A 1 90 ? -5.233 11.306 -13.322 1.00 96.44 90 GLY A CA 1
ATOM 741 C C . GLY A 1 90 ? -4.829 12.488 -12.435 1.00 96.44 90 GLY A C 1
ATOM 742 O O . GLY A 1 90 ? -5.663 13.327 -12.120 1.00 96.44 90 GLY A O 1
ATOM 743 N N . PHE A 1 91 ? -3.571 12.525 -11.978 1.00 96.25 91 PHE A N 1
ATOM 744 C CA . PHE A 1 91 ? -3.060 13.482 -10.987 1.00 96.25 91 PHE A CA 1
ATOM 745 C C . PHE A 1 91 ? -3.762 13.441 -9.611 1.00 96.25 91 PHE A C 1
ATOM 747 O O . PHE A 1 91 ? -3.478 14.275 -8.752 1.00 96.25 91 PHE A O 1
ATOM 754 N N . CYS A 1 92 ? -4.595 12.429 -9.339 1.00 94.75 92 CYS A N 1
ATOM 755 C CA . CYS A 1 92 ? -5.182 12.170 -8.025 1.00 94.75 92 CYS A CA 1
ATOM 756 C C . CYS A 1 92 ? -4.157 11.489 -7.099 1.00 94.75 92 CYS A C 1
ATOM 758 O O . CYS A 1 92 ? -4.187 10.281 -6.848 1.00 94.75 92 CYS A O 1
ATOM 760 N N . VAL A 1 93 ? -3.199 12.284 -6.620 1.00 94.81 93 VAL A N 1
ATOM 761 C CA . VAL A 1 93 ? -2.084 11.813 -5.780 1.00 94.81 93 VAL A CA 1
ATOM 762 C C . VAL A 1 93 ? -2.295 12.041 -4.286 1.00 94.81 93 VAL A C 1
ATOM 764 O O . VAL A 1 93 ? -1.521 11.531 -3.481 1.00 94.81 93 VAL A O 1
ATOM 767 N N . HIS A 1 94 ? -3.340 12.779 -3.907 1.00 92.88 94 HIS A N 1
ATOM 768 C CA . HIS A 1 94 ? -3.682 12.977 -2.506 1.00 92.88 94 HIS A CA 1
ATOM 769 C C . HIS A 1 94 ? -4.252 11.684 -1.912 1.00 92.88 94 HIS A C 1
ATOM 771 O O . HIS A 1 94 ? -5.139 11.039 -2.487 1.00 92.88 94 HIS A O 1
ATOM 777 N N . VAL A 1 95 ? -3.728 11.301 -0.751 1.00 92.69 95 VAL A N 1
ATOM 778 C CA . VAL A 1 95 ? -4.147 10.104 -0.026 1.00 92.69 95 VAL A CA 1
ATOM 779 C C . VAL A 1 95 ? -4.596 10.520 1.364 1.00 92.69 95 VAL A C 1
ATOM 781 O O . VAL A 1 95 ? -3.825 11.082 2.136 1.00 92.69 95 VAL A O 1
ATOM 784 N N . LYS A 1 96 ? -5.855 10.219 1.682 1.00 92.88 96 LYS A N 1
ATOM 785 C CA . LYS A 1 96 ? -6.376 10.337 3.040 1.00 92.88 96 LYS A CA 1
ATOM 786 C C . LYS A 1 96 ? -5.965 9.092 3.817 1.00 92.88 96 LYS A C 1
ATOM 788 O O . LYS A 1 96 ? -6.392 7.991 3.478 1.00 92.88 96 LYS A O 1
ATOM 793 N N . HIS A 1 97 ? -5.128 9.271 4.831 1.00 92.50 97 HIS A N 1
ATOM 794 C CA . HIS A 1 97 ? -4.655 8.170 5.666 1.00 92.50 97 HIS A CA 1
ATOM 795 C C . HIS A 1 97 ? -5.518 8.007 6.931 1.00 92.50 97 HIS A C 1
ATOM 797 O O . HIS A 1 97 ? -5.807 9.014 7.584 1.00 92.50 97 HIS A O 1
ATOM 803 N N . PRO A 1 98 ? -5.893 6.770 7.324 1.00 95.25 98 PRO A N 1
ATOM 804 C CA . PRO A 1 98 ? -6.734 6.514 8.497 1.00 95.25 98 PRO A CA 1
ATOM 805 C C . PRO A 1 98 ? -6.119 6.923 9.844 1.00 95.25 98 PRO A C 1
ATOM 807 O O . PRO A 1 98 ? -6.850 7.035 10.821 1.00 95.25 98 PRO A O 1
ATOM 810 N N . HIS A 1 99 ? -4.804 7.172 9.927 1.00 94.94 99 HIS A N 1
ATOM 811 C CA . HIS A 1 99 ? -4.089 7.496 11.175 1.00 94.94 99 HIS A CA 1
ATOM 812 C C . HIS A 1 99 ? -4.779 8.592 11.993 1.00 94.94 99 HIS A C 1
ATOM 814 O O . HIS A 1 99 ? -5.019 8.426 13.184 1.00 94.94 99 HIS A O 1
ATOM 820 N N . LYS A 1 100 ? -5.135 9.709 11.344 1.00 94.44 100 LYS A N 1
ATOM 821 C CA . LYS A 1 100 ? -5.799 10.835 12.017 1.00 94.44 100 LYS A CA 1
ATOM 822 C C . LYS A 1 100 ? -7.213 10.467 12.477 1.00 94.44 100 LYS A C 1
ATOM 824 O O . LYS A 1 100 ? -7.636 10.903 13.543 1.00 94.44 100 LYS A O 1
ATOM 829 N N . LEU A 1 101 ? -7.919 9.655 11.690 1.00 96.38 101 LEU A N 1
ATOM 830 C CA . LEU A 1 101 ? -9.270 9.196 12.011 1.00 96.38 101 LEU A CA 1
ATOM 831 C C . LEU A 1 101 ? -9.262 8.287 13.239 1.00 96.38 101 LEU A C 1
ATOM 833 O O . LEU A 1 101 ? -10.115 8.447 14.099 1.00 96.38 101 LEU A O 1
ATOM 837 N N . ILE A 1 102 ? -8.258 7.416 13.381 1.00 97.00 102 ILE A N 1
ATOM 838 C CA . ILE A 1 102 ? -8.109 6.555 14.564 1.00 97.00 102 ILE A CA 1
ATOM 839 C C . ILE A 1 102 ? -8.042 7.390 15.846 1.00 97.00 102 ILE A C 1
ATOM 841 O O . ILE A 1 102 ? -8.761 7.100 16.799 1.00 97.00 102 ILE A O 1
ATOM 845 N N . VAL A 1 103 ? -7.227 8.450 15.856 1.00 96.12 103 VAL A N 1
ATOM 846 C CA . VAL A 1 103 ? -7.107 9.353 17.014 1.00 96.12 103 VAL A CA 1
ATOM 847 C C . VAL A 1 103 ? -8.449 10.017 17.324 1.00 96.12 103 VAL A C 1
ATOM 849 O O . VAL A 1 103 ? -8.901 9.988 18.467 1.00 96.12 103 VAL A O 1
ATOM 852 N N . MET A 1 104 ? -9.110 10.570 16.302 1.00 96.12 104 MET A N 1
ATOM 853 C CA . MET A 1 104 ? -10.403 11.244 16.459 1.00 96.12 104 MET A CA 1
ATOM 854 C C . MET A 1 104 ? -11.500 10.295 16.958 1.00 96.12 104 MET A C 1
ATOM 856 O O . MET A 1 104 ? -12.287 10.666 17.824 1.00 96.12 104 MET A O 1
ATOM 860 N N . TYR A 1 105 ? -11.554 9.071 16.434 1.00 96.50 105 TYR A N 1
ATOM 861 C CA . TYR A 1 105 ? -12.577 8.091 16.794 1.00 96.50 105 TYR A CA 1
ATOM 862 C C . TYR A 1 105 ? -12.362 7.563 18.207 1.00 96.50 105 TYR A C 1
ATOM 864 O O . TYR A 1 105 ? -13.317 7.480 18.969 1.00 96.50 105 TYR A O 1
ATOM 872 N N . LEU A 1 106 ? -11.118 7.269 18.599 1.00 96.38 106 LEU A N 1
ATOM 873 C CA . LEU A 1 106 ? -10.821 6.868 19.974 1.00 96.38 106 LEU A CA 1
ATOM 874 C C . LEU A 1 106 ? -11.157 7.978 20.973 1.00 96.38 106 LEU A C 1
ATOM 876 O O . LEU A 1 106 ? -11.695 7.674 22.031 1.00 96.38 106 LEU A O 1
ATOM 880 N N . GLN A 1 107 ? -10.924 9.245 20.624 1.00 95.44 107 GLN A N 1
ATOM 881 C CA . GLN A 1 107 ? -11.344 10.374 21.455 1.00 95.44 107 GLN A CA 1
ATOM 882 C C . GLN A 1 107 ? -12.871 10.473 21.574 1.00 95.44 107 GLN A C 1
ATOM 884 O O . GLN A 1 107 ? -13.388 10.640 22.673 1.00 95.44 107 GLN A O 1
ATOM 889 N N . ALA A 1 108 ? -13.610 10.319 20.473 1.00 94.31 108 ALA A N 1
ATOM 890 C CA . ALA A 1 108 ? -15.075 10.317 20.505 1.00 94.31 108 ALA A CA 1
ATOM 891 C C . ALA A 1 108 ? -15.658 9.155 21.335 1.00 94.31 108 ALA A C 1
ATOM 893 O O . ALA A 1 108 ? -16.762 9.263 21.860 1.00 94.31 108 ALA A O 1
ATOM 894 N N . LEU A 1 109 ? -14.911 8.057 21.473 1.00 94.12 109 LEU A N 1
ATOM 895 C CA . LEU A 1 109 ? -15.277 6.895 22.283 1.00 94.12 109 LEU A CA 1
ATOM 896 C C . LEU A 1 109 ? -14.791 6.979 23.744 1.00 94.12 109 LEU A C 1
ATOM 898 O O . LEU A 1 109 ? -15.008 6.031 24.495 1.00 94.12 109 LEU A O 1
ATOM 902 N N . GLY A 1 110 ? -14.125 8.067 24.151 1.00 94.50 110 GLY A N 1
ATOM 903 C CA . GLY A 1 110 ? -13.579 8.235 25.507 1.00 94.50 110 GLY A CA 1
ATOM 904 C C . GLY A 1 110 ? -12.317 7.409 25.793 1.00 94.50 110 GLY A C 1
ATOM 905 O O . GLY A 1 110 ? -11.976 7.164 26.949 1.00 94.50 110 GLY A O 1
ATOM 906 N N . PHE A 1 111 ? -11.626 6.941 24.750 1.00 93.56 111 PHE A N 1
ATOM 907 C CA . PHE A 1 111 ? -10.390 6.162 24.848 1.00 93.56 111 PHE A CA 1
ATOM 908 C C . PHE A 1 111 ? -9.127 6.996 24.571 1.00 93.56 111 PHE A C 1
ATOM 910 O O . PHE A 1 111 ? -8.068 6.428 24.299 1.00 93.56 111 PHE A O 1
ATOM 917 N N . GLU A 1 112 ? -9.175 8.331 24.653 1.00 91.81 112 GLU A N 1
ATOM 918 C CA . GLU A 1 112 ? -8.039 9.195 24.293 1.00 91.81 112 GLU A CA 1
ATOM 919 C C . GLU A 1 112 ? -6.790 8.967 25.158 1.00 91.81 112 GLU A C 1
ATOM 921 O O . GLU A 1 112 ? -5.665 9.131 24.685 1.00 91.81 112 GLU A O 1
ATOM 926 N N . LYS A 1 113 ? -6.970 8.536 26.413 1.00 92.00 113 LYS A N 1
ATOM 927 C CA . LYS A 1 113 ? -5.866 8.234 27.341 1.00 92.00 113 LYS A CA 1
ATOM 928 C C . LYS A 1 113 ? -5.379 6.785 27.254 1.00 92.00 113 LYS A C 1
ATOM 930 O O . LYS A 1 113 ? -4.337 6.454 27.819 1.00 92.00 113 LYS A O 1
ATOM 935 N N . HIS A 1 114 ? -6.093 5.913 26.542 1.00 93.62 114 HIS A N 1
ATOM 936 C CA . HIS A 1 114 ? -5.750 4.498 26.442 1.00 93.62 114 HIS A CA 1
ATOM 937 C C . HIS A 1 114 ? -4.657 4.277 25.387 1.00 93.62 114 HIS A C 1
ATOM 939 O O . HIS A 1 114 ? -4.909 3.945 24.230 1.00 93.62 114 HIS A O 1
ATOM 945 N N . GLN A 1 115 ? -3.401 4.426 25.807 1.00 94.94 115 GLN A N 1
ATOM 946 C CA . GLN A 1 115 ? -2.242 4.300 24.914 1.00 94.94 115 GLN A CA 1
ATOM 947 C C . GLN A 1 115 ? -2.139 2.922 24.241 1.00 94.94 115 GLN A C 1
ATOM 949 O O . GLN A 1 115 ? -1.730 2.826 23.087 1.00 94.94 115 GLN A O 1
ATOM 954 N N . SER A 1 116 ? -2.556 1.850 24.920 1.00 96.81 116 SER A N 1
ATOM 955 C CA . SER A 1 116 ? -2.486 0.485 24.383 1.00 96.81 116 SER A CA 1
ATOM 956 C C . SER A 1 116 ? -3.398 0.271 23.169 1.00 96.81 116 SER A C 1
ATOM 958 O O . SER A 1 116 ? -2.943 -0.252 22.150 1.00 96.81 116 SER A O 1
ATOM 960 N N . ILE A 1 117 ? -4.667 0.698 23.239 1.00 97.19 117 ILE A N 1
ATOM 961 C CA . ILE A 1 117 ? -5.604 0.579 22.110 1.00 97.19 117 ILE A CA 1
ATOM 962 C C . ILE A 1 117 ? -5.213 1.524 20.972 1.00 97.19 117 ILE A C 1
ATOM 964 O O . ILE A 1 117 ? -5.282 1.123 19.811 1.00 97.19 117 ILE A O 1
ATOM 968 N N . MET A 1 118 ? -4.737 2.731 21.295 1.00 96.88 118 MET A N 1
ATOM 969 C CA . MET A 1 118 ? -4.228 3.705 20.326 1.00 96.88 118 MET A CA 1
ATOM 970 C C . MET A 1 118 ? -3.068 3.118 19.519 1.00 96.88 118 MET A C 1
ATOM 972 O O . MET A 1 118 ? -3.144 3.014 18.294 1.00 96.88 118 MET A O 1
ATOM 976 N N . GLN A 1 119 ? -2.021 2.669 20.214 1.00 97.44 119 GLN A N 1
ATOM 977 C CA . GLN A 1 119 ? -0.821 2.127 19.590 1.00 97.44 119 GLN A CA 1
ATOM 978 C C . GLN A 1 119 ? -1.134 0.877 18.769 1.00 97.44 119 GLN A C 1
ATOM 980 O O . GLN A 1 119 ? -0.649 0.738 17.648 1.00 97.44 119 GLN A O 1
ATOM 985 N N . MET A 1 120 ? -1.961 -0.032 19.288 1.00 97.88 120 MET A N 1
ATOM 986 C CA . MET A 1 120 ? -2.295 -1.246 18.550 1.00 97.88 120 MET A CA 1
ATOM 987 C C . MET A 1 120 ? -3.180 -0.966 17.328 1.00 97.88 120 MET A C 1
ATOM 989 O O . MET A 1 120 ? -2.955 -1.567 16.279 1.00 97.88 120 MET A O 1
ATOM 993 N N . SER A 1 121 ? -4.105 -0.003 17.409 1.00 98.19 121 SER A N 1
ATOM 994 C CA . SER A 1 121 ? -4.905 0.423 16.249 1.00 98.19 121 SER A CA 1
ATOM 995 C C . SER A 1 121 ? -4.005 1.009 15.167 1.00 98.19 121 SER A C 1
ATOM 997 O O . SER A 1 121 ? -4.170 0.717 13.983 1.00 98.19 121 SER A O 1
ATOM 999 N N . TRP A 1 122 ? -2.998 1.781 15.576 1.00 97.19 122 TRP A N 1
ATOM 1000 C CA . TRP A 1 122 ? -1.984 2.322 14.680 1.00 97.19 122 TRP A CA 1
ATOM 1001 C C . TRP A 1 122 ? -1.135 1.221 14.031 1.00 97.19 122 TRP A C 1
ATOM 1003 O O . TRP A 1 122 ? -0.849 1.280 12.836 1.00 97.19 122 TRP A O 1
ATOM 1013 N N . ASN A 1 123 ? -0.763 0.190 14.791 1.00 97.50 123 ASN A N 1
ATOM 1014 C CA . ASN A 1 123 ? -0.013 -0.951 14.268 1.00 97.50 123 ASN A CA 1
ATOM 1015 C C . ASN A 1 123 ? -0.831 -1.716 13.217 1.00 97.50 123 ASN A C 1
ATOM 1017 O O . ASN A 1 123 ? -0.344 -1.913 12.107 1.00 97.50 123 ASN A O 1
ATOM 1021 N N . TYR A 1 124 ? -2.093 -2.053 13.510 1.00 98.06 124 TYR A N 1
ATOM 1022 C CA . TYR A 1 124 ? -2.968 -2.721 12.538 1.00 98.06 124 TYR A CA 1
ATOM 1023 C C . TYR A 1 124 ? -3.198 -1.886 11.282 1.00 98.06 124 TYR A C 1
ATOM 1025 O O . TYR A 1 124 ? -3.219 -2.424 10.176 1.00 98.06 124 TYR A O 1
ATOM 1033 N N . MET A 1 125 ? -3.328 -0.569 11.424 1.00 97.38 125 MET A N 1
ATOM 1034 C CA . MET A 1 125 ? -3.462 0.308 10.269 1.00 97.38 125 MET A CA 1
ATOM 1035 C C . MET A 1 125 ? -2.165 0.334 9.439 1.00 97.38 125 MET A C 1
ATOM 1037 O O . MET A 1 125 ? -2.242 0.262 8.212 1.00 97.38 125 MET A O 1
ATOM 1041 N N . ASN A 1 126 ? -0.979 0.348 10.058 1.00 96.69 126 ASN A N 1
ATOM 1042 C CA . ASN A 1 126 ? 0.281 0.235 9.317 1.00 96.69 126 ASN A CA 1
ATOM 1043 C C . ASN A 1 126 ? 0.379 -1.106 8.572 1.00 96.69 126 ASN A C 1
ATOM 1045 O O . ASN A 1 126 ? 0.792 -1.131 7.413 1.00 96.69 126 ASN A O 1
ATOM 1049 N N . ASP A 1 127 ? -0.047 -2.202 9.198 1.00 96.19 127 ASP A N 1
ATOM 1050 C CA . ASP A 1 127 ? -0.077 -3.527 8.573 1.00 96.19 127 ASP A CA 1
ATOM 1051 C C . ASP A 1 127 ? -1.087 -3.592 7.423 1.00 96.19 127 ASP A C 1
ATOM 1053 O O . ASP A 1 127 ? -0.835 -4.225 6.396 1.00 96.19 127 ASP A O 1
ATOM 1057 N N . SER A 1 128 ? -2.198 -2.861 7.533 1.00 96.44 128 SER A N 1
ATOM 1058 C CA . SER A 1 128 ? -3.213 -2.783 6.483 1.00 96.44 128 SER A CA 1
ATOM 1059 C C . SER A 1 128 ? -2.685 -2.182 5.171 1.00 96.44 128 SER A C 1
ATOM 1061 O O . SER A 1 128 ? -3.184 -2.540 4.103 1.00 96.44 128 SER A O 1
ATOM 1063 N N . LEU A 1 129 ? -1.614 -1.372 5.208 1.00 95.12 129 LEU A N 1
ATOM 1064 C CA . LEU A 1 129 ? -0.932 -0.872 4.004 1.00 95.12 129 LEU A CA 1
ATOM 1065 C C . LEU A 1 129 ? -0.278 -1.993 3.177 1.00 95.12 129 LEU A C 1
ATOM 1067 O O . LEU A 1 129 ? -0.000 -1.797 1.999 1.00 95.12 129 LEU A O 1
ATOM 1071 N N . GLN A 1 130 ? -0.053 -3.176 3.755 1.00 93.25 130 GLN A N 1
ATOM 1072 C CA . GLN A 1 130 ? 0.449 -4.350 3.029 1.00 93.25 130 GLN A CA 1
ATOM 1073 C C . GLN A 1 130 ? -0.665 -5.157 2.341 1.00 93.25 130 GLN A C 1
ATOM 1075 O O . GLN A 1 130 ? -0.391 -6.155 1.672 1.00 93.25 130 GLN A O 1
ATOM 1080 N N . THR A 1 131 ? -1.918 -4.735 2.503 1.00 94.44 131 THR A N 1
ATOM 1081 C CA . THR A 1 131 ? -3.104 -5.344 1.892 1.00 94.44 131 THR A CA 1
ATOM 1082 C C . THR A 1 131 ? -3.707 -4.412 0.838 1.00 94.44 131 THR A C 1
ATOM 1084 O O . THR A 1 131 ? -3.226 -3.304 0.620 1.00 94.44 131 THR A O 1
ATOM 1087 N N . ASP A 1 132 ? -4.778 -4.850 0.183 1.00 94.00 132 ASP A N 1
ATOM 1088 C CA . ASP A 1 132 ? -5.510 -4.116 -0.853 1.00 94.00 132 ASP A CA 1
ATOM 1089 C C . ASP A 1 132 ? -6.680 -3.270 -0.304 1.00 94.00 132 ASP A C 1
ATOM 1091 O O . ASP A 1 132 ? -7.510 -2.775 -1.066 1.00 94.00 132 ASP A O 1
ATOM 1095 N N . VAL A 1 133 ? -6.778 -3.081 1.017 1.00 96.38 133 VAL A N 1
ATOM 1096 C CA . VAL A 1 133 ? -7.933 -2.395 1.626 1.00 96.38 133 VAL A CA 1
ATOM 1097 C C . VAL A 1 133 ? -8.025 -0.917 1.238 1.00 96.38 133 VAL A C 1
ATOM 1099 O O . VAL A 1 133 ? -9.126 -0.408 1.066 1.00 96.38 133 VAL A O 1
ATOM 1102 N N . PHE A 1 134 ? -6.893 -0.245 0.998 1.00 95.25 134 PHE A N 1
ATOM 1103 C CA . PHE A 1 134 ? -6.838 1.177 0.618 1.00 95.25 134 PHE A CA 1
ATOM 1104 C C . PHE A 1 134 ? -7.383 1.482 -0.784 1.00 95.25 134 PHE A C 1
ATOM 1106 O O . PHE A 1 134 ? -7.557 2.652 -1.136 1.00 95.25 134 PHE A O 1
ATOM 1113 N N . VAL A 1 135 ? -7.616 0.451 -1.601 1.00 93.50 135 VAL A N 1
ATOM 1114 C CA . VAL A 1 135 ? -8.236 0.578 -2.929 1.00 93.50 135 VAL A CA 1
ATOM 1115 C C . VAL A 1 135 ? -9.666 0.034 -2.969 1.00 93.50 135 VAL A C 1
ATOM 1117 O O . VAL A 1 135 ? -10.319 0.161 -3.999 1.00 93.50 135 VAL A O 1
ATOM 1120 N N . GLN A 1 136 ? -10.156 -0.544 -1.868 1.00 94.62 136 GLN A N 1
ATOM 1121 C CA . GLN A 1 136 ? -11.491 -1.148 -1.776 1.00 94.62 136 GLN A CA 1
ATOM 1122 C C . GLN A 1 136 ? -12.413 -0.452 -0.781 1.00 94.62 136 GLN A C 1
ATOM 1124 O O . GLN A 1 136 ? -13.617 -0.419 -1.007 1.00 94.62 136 GLN A O 1
ATOM 1129 N N . PHE A 1 137 ? -11.865 0.114 0.294 1.00 96.19 137 PHE A N 1
ATOM 1130 C CA . PHE A 1 137 ? -12.648 0.673 1.389 1.00 96.19 137 PHE A CA 1
ATOM 1131 C C . PHE A 1 137 ? -12.287 2.131 1.657 1.00 96.19 137 PHE A C 1
ATOM 1133 O O . PHE A 1 137 ? -11.175 2.592 1.379 1.00 96.19 137 PHE A O 1
ATOM 1140 N N . TYR A 1 138 ? -13.240 2.851 2.242 1.00 95.88 138 TYR A N 1
ATOM 1141 C CA . TYR A 1 138 ? -13.038 4.216 2.703 1.00 95.88 138 TYR A CA 1
ATOM 1142 C C . TYR A 1 138 ? -12.115 4.258 3.935 1.00 95.88 138 TYR A C 1
ATOM 1144 O O . TYR A 1 138 ? -12.135 3.337 4.760 1.00 95.88 138 TYR A O 1
ATOM 1152 N N . PRO A 1 139 ? -11.289 5.311 4.088 1.00 96.31 139 PRO A N 1
ATOM 1153 C CA . PRO A 1 139 ? -10.353 5.423 5.206 1.00 96.31 139 PRO A CA 1
ATOM 1154 C C . PRO A 1 139 ? -11.047 5.449 6.575 1.00 96.31 139 PRO A C 1
ATOM 1156 O O . PRO A 1 139 ? -10.472 4.961 7.547 1.00 96.31 139 PRO A O 1
ATOM 1159 N N . GLU A 1 140 ? -12.277 5.959 6.645 1.00 96.69 140 GLU A N 1
ATOM 1160 C CA . GLU A 1 140 ? -13.156 5.927 7.818 1.00 96.69 140 GLU A CA 1
ATOM 1161 C C . GLU A 1 140 ? -13.407 4.480 8.273 1.00 96.69 140 GLU A C 1
ATOM 1163 O O . GLU A 1 140 ? -13.126 4.114 9.415 1.00 96.69 140 GLU A O 1
ATOM 1168 N N . THR A 1 141 ? -13.808 3.610 7.346 1.00 97.69 141 THR A N 1
ATOM 1169 C CA . THR A 1 141 ? -14.079 2.193 7.622 1.00 97.69 141 THR A CA 1
ATOM 1170 C C . THR A 1 141 ? -12.811 1.415 7.973 1.00 97.69 141 THR A C 1
ATOM 1172 O O . THR A 1 141 ? -12.832 0.567 8.867 1.00 97.69 141 THR A O 1
ATOM 1175 N N . ILE A 1 142 ? -11.676 1.738 7.341 1.00 97.94 142 ILE A N 1
ATOM 1176 C CA . ILE A 1 142 ? -10.371 1.150 7.690 1.00 97.94 142 ILE A CA 1
ATOM 1177 C C . ILE A 1 142 ? -9.972 1.528 9.124 1.00 97.94 142 ILE A C 1
ATOM 1179 O O . ILE A 1 142 ? -9.524 0.660 9.879 1.00 97.94 142 ILE A O 1
ATOM 1183 N N . ALA A 1 143 ? -10.168 2.787 9.534 1.00 97.88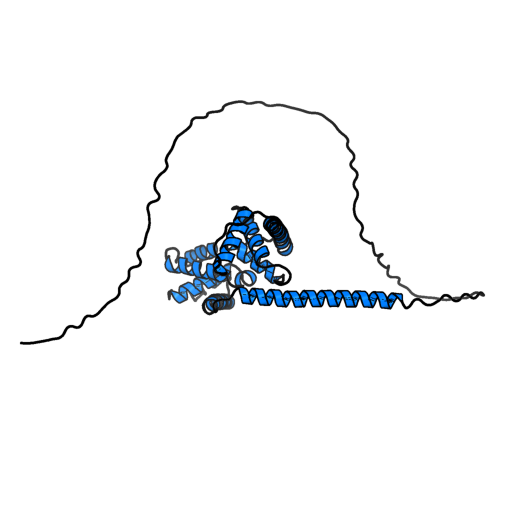 143 ALA A N 1
ATOM 1184 C CA . ALA A 1 143 ? -9.922 3.217 10.911 1.00 97.88 143 ALA A CA 1
ATOM 1185 C C . ALA A 1 143 ? -10.806 2.446 11.901 1.00 97.88 143 ALA A C 1
ATOM 1187 O O . ALA A 1 143 ? -10.294 1.914 12.892 1.00 97.88 143 ALA A O 1
ATOM 1188 N N . CYS A 1 144 ? -12.103 2.313 11.599 1.00 98.00 144 CYS A N 1
ATOM 1189 C CA . CYS A 1 144 ? -13.023 1.527 12.416 1.00 98.00 144 CYS A CA 1
ATOM 1190 C C . CYS A 1 144 ? -12.568 0.071 12.558 1.00 98.00 144 CYS A C 1
ATOM 1192 O O . CYS A 1 144 ? -12.564 -0.458 13.668 1.00 98.00 144 CYS A O 1
ATOM 1194 N N . ALA A 1 145 ? -12.118 -0.565 11.474 1.00 98.31 145 ALA A N 1
ATOM 1195 C CA . ALA A 1 145 ? -11.629 -1.940 11.510 1.00 98.31 145 ALA A CA 1
ATOM 1196 C C . ALA A 1 145 ? -10.372 -2.114 12.376 1.00 98.31 145 ALA A C 1
ATOM 1198 O O . ALA A 1 145 ? -10.264 -3.083 13.129 1.00 98.31 145 ALA A O 1
ATOM 1199 N N . CYS A 1 146 ? -9.444 -1.158 12.331 1.00 98.31 146 CYS A N 1
ATOM 1200 C CA . CYS A 1 146 ? -8.226 -1.206 13.141 1.00 98.31 146 CYS A CA 1
ATOM 1201 C C . CYS A 1 146 ? -8.521 -1.032 14.640 1.00 98.31 146 CYS A C 1
ATOM 1203 O O . CYS A 1 146 ? -7.949 -1.746 15.470 1.00 98.31 146 CYS A O 1
ATOM 1205 N N . ILE A 1 147 ? -9.457 -0.142 14.990 1.00 98.00 147 ILE A N 1
ATOM 1206 C CA . ILE A 1 147 ? -9.953 0.016 16.366 1.00 98.00 147 ILE A CA 1
ATOM 1207 C C . ILE A 1 147 ? -10.705 -1.241 16.809 1.00 98.00 147 ILE A C 1
ATOM 1209 O O . ILE A 1 147 ? -10.479 -1.739 17.910 1.00 98.00 147 ILE A O 1
ATOM 1213 N N . TYR A 1 148 ? -11.551 -1.798 15.941 1.00 97.69 148 TYR A N 1
ATOM 1214 C CA . TYR A 1 148 ? -12.320 -3.007 16.216 1.00 97.69 148 TYR A CA 1
ATOM 1215 C C . TYR A 1 148 ? -11.414 -4.209 16.523 1.00 97.69 148 TYR A C 1
ATOM 1217 O O . TYR A 1 148 ? -11.602 -4.876 17.543 1.00 97.69 148 TYR A O 1
ATOM 1225 N N . LEU A 1 149 ? -10.389 -4.464 15.694 1.00 97.62 149 LEU A N 1
ATOM 1226 C CA . LEU A 1 149 ? -9.376 -5.495 15.966 1.00 97.62 149 LEU A CA 1
ATOM 1227 C C . LEU A 1 149 ? -8.685 -5.260 17.306 1.00 97.62 149 LEU A C 1
ATOM 1229 O O . LEU A 1 149 ? -8.512 -6.195 18.091 1.00 97.62 149 LEU A O 1
ATOM 1233 N N . SER A 1 150 ? -8.320 -4.008 17.576 1.00 98.12 150 SER A N 1
ATOM 1234 C CA . SER A 1 150 ? -7.593 -3.642 18.784 1.00 98.12 150 SER A CA 1
ATOM 1235 C C . SER A 1 150 ? -8.413 -3.861 20.047 1.00 98.12 150 SER A C 1
ATOM 1237 O O . SER A 1 150 ? -7.947 -4.502 20.989 1.00 98.12 150 SER A O 1
ATOM 1239 N N . ALA A 1 151 ? -9.659 -3.395 20.051 1.00 97.19 151 ALA A N 1
ATOM 1240 C CA . ALA A 1 151 ? -10.580 -3.590 21.158 1.00 97.19 151 ALA A CA 1
ATOM 1241 C C . ALA A 1 151 ? -10.834 -5.079 21.412 1.00 97.19 151 ALA A C 1
ATOM 1243 O O . ALA A 1 151 ? -10.752 -5.529 22.553 1.00 97.19 151 ALA A O 1
ATOM 1244 N N . ARG A 1 152 ? -11.033 -5.879 20.354 1.00 96.00 152 ARG A N 1
ATOM 1245 C CA . ARG A 1 152 ? -11.183 -7.337 20.488 1.00 96.00 152 ARG A CA 1
ATOM 1246 C C . ARG A 1 152 ? -9.944 -7.996 21.082 1.00 96.00 152 ARG A C 1
ATOM 1248 O O . ARG A 1 152 ? -10.074 -8.850 21.956 1.00 96.00 152 ARG A O 1
ATOM 1255 N N . LYS A 1 153 ? -8.750 -7.607 20.633 1.00 96.38 153 LYS A N 1
ATOM 1256 C CA . LYS A 1 153 ? -7.488 -8.181 21.113 1.00 96.38 153 LYS A CA 1
ATOM 1257 C C . LYS A 1 153 ? -7.188 -7.799 22.569 1.00 96.38 153 LYS A C 1
ATOM 1259 O O . LYS A 1 153 ? -6.697 -8.650 23.304 1.00 96.38 153 LYS A O 1
ATOM 1264 N N . LEU A 1 154 ? -7.531 -6.579 22.993 1.00 96.88 154 LEU A N 1
ATOM 1265 C CA . LEU A 1 154 ? -7.393 -6.106 24.384 1.00 96.88 154 LEU A CA 1
ATOM 1266 C C . LEU A 1 154 ? -8.588 -6.445 25.280 1.00 96.88 154 LEU A C 1
ATOM 1268 O O . LEU A 1 154 ? -8.554 -6.130 26.464 1.00 96.88 154 LEU A O 1
ATOM 1272 N N . ARG A 1 155 ? -9.636 -7.073 24.733 1.00 96.19 155 ARG A N 1
ATOM 1273 C CA . ARG A 1 155 ? -10.902 -7.350 25.430 1.00 96.19 155 ARG A CA 1
ATOM 1274 C C . ARG A 1 155 ? -11.570 -6.088 25.999 1.00 96.19 155 ARG A C 1
ATOM 1276 O O . ARG A 1 155 ? -12.185 -6.133 27.058 1.00 96.19 155 ARG A O 1
ATOM 1283 N N . ILE A 1 156 ? -11.471 -4.972 25.278 1.00 95.31 156 ILE A N 1
ATOM 1284 C CA . ILE A 1 156 ? -12.146 -3.716 25.619 1.00 95.31 156 ILE A CA 1
ATOM 1285 C C . ILE A 1 156 ? -13.568 -3.752 25.037 1.00 95.31 156 ILE A C 1
ATOM 1287 O O . ILE A 1 156 ? -13.718 -3.946 23.825 1.00 95.31 156 ILE A O 1
ATOM 1291 N N . PRO A 1 157 ? -14.619 -3.582 25.857 1.00 93.25 157 PRO A N 1
ATOM 1292 C CA . PRO A 1 157 ? -15.985 -3.517 25.358 1.00 93.25 157 PRO A CA 1
ATOM 1293 C C . PRO A 1 157 ? -16.225 -2.181 24.644 1.00 93.25 157 PRO A C 1
ATOM 1295 O O . PRO A 1 157 ? -15.980 -1.116 25.203 1.00 93.25 157 PRO A O 1
ATOM 1298 N N . LEU A 1 158 ? -16.725 -2.245 23.410 1.00 93.00 158 LEU A N 1
ATOM 1299 C CA . LEU A 1 158 ? -17.188 -1.075 22.660 1.00 93.00 158 LEU A CA 1
ATOM 1300 C C . LEU A 1 158 ? -18.728 -1.033 22.632 1.00 93.00 158 LEU A C 1
ATOM 1302 O O . LEU A 1 158 ? -19.350 -2.103 22.660 1.00 93.00 158 LEU A O 1
ATOM 1306 N N . PRO A 1 159 ? -19.352 0.159 22.544 1.00 92.25 159 PRO A N 1
ATOM 1307 C CA . PRO A 1 159 ? -20.809 0.297 22.498 1.00 92.25 159 PRO A CA 1
ATOM 1308 C C . PRO A 1 159 ? -21.452 -0.486 21.343 1.00 92.25 159 PRO A C 1
ATOM 1310 O O . PRO A 1 159 ? -20.990 -0.424 20.200 1.00 92.25 159 PRO A O 1
ATOM 1313 N N . LYS A 1 160 ? -22.528 -1.225 21.643 1.00 88.44 160 LYS A N 1
ATOM 1314 C CA . LYS A 1 160 ? -23.258 -2.063 20.670 1.00 88.44 160 LYS A CA 1
ATOM 1315 C C . LYS A 1 160 ? -24.638 -1.521 20.285 1.00 88.44 160 LYS A C 1
ATOM 1317 O O . LYS A 1 160 ? -25.120 -1.867 19.213 1.00 88.44 160 LYS A O 1
ATOM 1322 N N . SER A 1 161 ? -25.242 -0.673 21.122 1.00 87.62 161 SER A N 1
ATOM 1323 C CA . SER A 1 161 ? -26.591 -0.129 20.914 1.00 87.62 161 SER A CA 1
ATOM 1324 C C . SER A 1 161 ? -26.629 1.384 21.191 1.00 87.62 161 SER A C 1
ATOM 1326 O O . SER A 1 161 ? -26.655 1.767 22.360 1.00 87.62 161 SER A O 1
ATOM 1328 N N . PRO A 1 162 ? -26.634 2.244 20.151 1.00 87.12 162 PRO A N 1
ATOM 1329 C CA . PRO A 1 162 ? -26.341 1.901 18.758 1.00 87.12 162 PRO A CA 1
ATOM 1330 C C . PRO A 1 162 ? -24.888 1.430 18.599 1.00 87.12 162 PRO A C 1
ATOM 1332 O O . PRO A 1 162 ? -24.031 1.705 19.442 1.00 87.12 162 PRO A O 1
ATOM 1335 N N . ALA A 1 163 ? -24.603 0.694 17.526 1.00 93.06 163 ALA A N 1
ATOM 1336 C CA . ALA A 1 163 ? -23.249 0.232 17.267 1.00 93.06 163 ALA A CA 1
ATOM 1337 C C . ALA A 1 163 ? -22.308 1.431 17.083 1.00 93.06 163 ALA A C 1
ATOM 1339 O O . ALA A 1 163 ? -22.581 2.339 16.299 1.00 93.06 163 ALA A O 1
ATOM 1340 N N . TRP A 1 164 ? -21.191 1.434 17.809 1.00 94.69 164 TRP A N 1
ATOM 1341 C CA . TRP A 1 164 ? -20.285 2.584 17.872 1.00 94.69 164 TRP A CA 1
ATOM 1342 C C . TRP A 1 164 ? -19.759 3.030 16.498 1.00 94.69 164 TRP A C 1
ATOM 1344 O O . TRP A 1 164 ? -19.545 4.217 16.268 1.00 94.69 164 TRP A O 1
ATOM 1354 N N . TYR A 1 165 ? -19.564 2.084 15.574 1.00 94.31 165 TYR A N 1
ATOM 1355 C CA . TYR A 1 165 ? -19.046 2.349 14.233 1.00 94.31 165 TYR A CA 1
ATOM 1356 C C . TYR A 1 165 ? -20.067 3.052 13.324 1.00 94.31 165 TYR A C 1
ATOM 1358 O O . TYR A 1 165 ? -19.673 3.692 12.348 1.00 94.31 165 TYR A O 1
ATOM 1366 N N . SER A 1 166 ? -21.361 2.998 13.660 1.00 92.81 166 SER A N 1
ATOM 1367 C CA . SER A 1 166 ? -22.418 3.675 12.902 1.00 92.81 166 SER A CA 1
ATOM 1368 C C . SER A 1 166 ? -22.291 5.196 12.988 1.00 92.81 166 SER A C 1
ATOM 1370 O O . SER A 1 166 ? -22.638 5.888 12.037 1.00 92.81 166 SER A O 1
ATOM 1372 N N . LEU A 1 167 ? -21.708 5.721 14.075 1.00 91.50 167 LEU A N 1
ATOM 1373 C CA . LEU A 1 167 ? -21.384 7.149 14.221 1.00 91.50 167 LEU A CA 1
ATOM 1374 C C . LEU A 1 167 ? -20.389 7.645 13.160 1.00 91.50 167 LEU A C 1
ATOM 1376 O O . LEU A 1 167 ? -20.311 8.841 12.891 1.00 91.50 167 LEU A O 1
ATOM 1380 N N . PHE A 1 168 ? -19.626 6.731 12.560 1.00 92.75 168 PHE A N 1
ATOM 1381 C CA . PHE A 1 168 ? -18.586 7.020 11.576 1.00 92.75 168 PHE A CA 1
ATOM 1382 C C . PHE A 1 168 ? -18.960 6.533 10.169 1.00 92.75 168 PHE A C 1
ATOM 1384 O O . PHE A 1 168 ? -18.075 6.340 9.336 1.00 92.75 168 PHE A O 1
ATOM 1391 N N . ASN A 1 169 ? -20.256 6.308 9.906 1.00 90.44 169 ASN A N 1
ATOM 1392 C CA . ASN A 1 169 ? -20.786 5.826 8.623 1.00 90.44 169 ASN A CA 1
ATOM 1393 C C . ASN A 1 169 ? -20.079 4.558 8.109 1.00 90.44 169 ASN A C 1
ATOM 1395 O O . ASN A 1 169 ? -19.812 4.422 6.916 1.00 90.44 169 ASN A O 1
ATOM 1399 N N . SER A 1 170 ? -19.726 3.647 9.018 1.00 93.56 170 SER A N 1
ATOM 1400 C CA . SER A 1 170 ? -19.042 2.397 8.686 1.00 93.56 170 SER A CA 1
ATOM 1401 C C . SER A 1 170 ? -19.946 1.197 8.934 1.00 93.56 170 SER A C 1
ATOM 1403 O O . SER A 1 170 ? -20.684 1.167 9.914 1.00 93.56 170 SER A O 1
ATOM 1405 N N . ASN A 1 171 ? -19.863 0.194 8.060 1.00 93.50 171 ASN A N 1
ATOM 1406 C CA . ASN A 1 171 ? -20.679 -1.016 8.138 1.00 93.50 171 ASN A CA 1
ATOM 1407 C C . ASN A 1 171 ? -19.914 -2.155 8.814 1.00 93.50 171 ASN A C 1
ATOM 1409 O O . ASN A 1 171 ? -18.702 -2.298 8.636 1.00 93.50 171 ASN A O 1
ATOM 1413 N N . GLU A 1 172 ? -20.626 -3.021 9.535 1.00 94.44 172 GLU A N 1
ATOM 1414 C CA . GLU A 1 172 ? -19.994 -4.165 10.197 1.00 94.44 172 GLU A CA 1
ATOM 1415 C C . GLU A 1 172 ? -19.376 -5.156 9.208 1.00 94.44 172 GLU A C 1
ATOM 1417 O O . GLU A 1 172 ? -18.291 -5.676 9.460 1.00 94.44 172 GLU A O 1
ATOM 1422 N N . THR A 1 173 ? -20.036 -5.401 8.075 1.00 96.75 173 THR A N 1
ATOM 1423 C CA . THR A 1 173 ? -19.555 -6.317 7.031 1.00 96.75 173 THR A CA 1
ATOM 1424 C C . THR A 1 173 ? -18.183 -5.897 6.515 1.00 96.75 173 THR A C 1
ATOM 1426 O O . THR A 1 173 ? -17.241 -6.689 6.545 1.00 96.75 173 THR A O 1
ATOM 1429 N N . ASP A 1 174 ? -18.046 -4.621 6.153 1.00 97.62 174 ASP A N 1
ATOM 1430 C CA . ASP A 1 174 ? -16.809 -4.048 5.625 1.00 97.62 174 ASP A CA 1
ATOM 1431 C C . ASP A 1 174 ? -15.711 -4.047 6.692 1.00 97.62 174 ASP A C 1
ATOM 1433 O O . ASP A 1 174 ? -14.567 -4.420 6.426 1.00 97.62 174 ASP A O 1
ATOM 1437 N N . ILE A 1 175 ? -16.068 -3.703 7.936 1.00 97.88 175 ILE A N 1
ATOM 1438 C CA . ILE A 1 175 ? -15.160 -3.789 9.083 1.00 97.88 175 ILE A CA 1
ATOM 1439 C C . ILE A 1 175 ? -14.624 -5.215 9.227 1.00 97.88 175 ILE A C 1
ATOM 1441 O O . ILE A 1 175 ? -13.409 -5.407 9.318 1.00 97.88 175 ILE A O 1
ATOM 1445 N N . GLN A 1 176 ? -15.499 -6.221 9.227 1.00 97.38 176 GLN A N 1
ATOM 1446 C CA . GLN A 1 176 ? -15.100 -7.618 9.363 1.00 97.38 176 GLN A CA 1
ATOM 1447 C C . GLN A 1 176 ? -14.229 -8.085 8.188 1.00 97.38 176 GLN A C 1
ATOM 1449 O O . GLN A 1 176 ? -13.260 -8.815 8.409 1.00 97.38 176 GLN A O 1
ATOM 1454 N N . ASP A 1 177 ? -14.511 -7.651 6.961 1.00 97.94 177 ASP A N 1
ATOM 1455 C CA . ASP A 1 177 ? -13.708 -7.997 5.786 1.00 97.94 177 ASP A CA 1
ATOM 1456 C C . ASP A 1 177 ? -12.306 -7.393 5.837 1.00 97.94 177 ASP A C 1
ATOM 1458 O O . ASP A 1 177 ? -11.320 -8.105 5.613 1.00 97.94 177 ASP A O 1
ATOM 1462 N N . ILE A 1 178 ? -12.187 -6.123 6.226 1.00 98.25 178 ILE A N 1
ATOM 1463 C CA . ILE A 1 178 ? -10.891 -5.476 6.461 1.00 98.25 178 ILE A CA 1
ATOM 1464 C C . ILE A 1 178 ? -10.133 -6.214 7.570 1.00 98.25 178 ILE A C 1
ATOM 1466 O O . ILE A 1 178 ? -8.956 -6.539 7.402 1.00 98.25 178 ILE A O 1
ATOM 1470 N N . CYS A 1 179 ? -10.808 -6.563 8.672 1.00 98.06 179 CYS A N 1
ATOM 1471 C CA . CYS A 1 179 ? -10.211 -7.333 9.763 1.00 98.06 179 CYS A CA 1
ATOM 1472 C C . CYS A 1 179 ? -9.643 -8.670 9.268 1.00 98.06 179 CYS A C 1
ATOM 1474 O O . CYS A 1 179 ? -8.497 -9.008 9.563 1.00 98.06 179 CYS A O 1
ATOM 1476 N N . ARG A 1 180 ? -10.422 -9.429 8.485 1.00 97.62 180 ARG A N 1
ATOM 1477 C CA . ARG A 1 180 ? -9.986 -10.710 7.905 1.00 97.62 180 ARG A CA 1
ATOM 1478 C C . ARG A 1 180 ? -8.784 -10.521 6.984 1.00 97.62 180 ARG A C 1
ATOM 1480 O O . ARG A 1 180 ? -7.857 -11.324 7.044 1.00 97.62 180 ARG A O 1
ATOM 1487 N N . LYS A 1 181 ? -8.772 -9.478 6.149 1.00 96.94 181 LYS A N 1
ATOM 1488 C CA . LYS A 1 181 ? -7.648 -9.171 5.249 1.00 96.94 181 LYS A CA 1
ATOM 1489 C C . LYS A 1 181 ? -6.363 -8.854 6.010 1.00 96.94 181 LYS A C 1
ATOM 1491 O O . LYS A 1 181 ? -5.321 -9.405 5.663 1.00 96.94 181 LYS A O 1
ATOM 1496 N N . ILE A 1 182 ? -6.444 -8.045 7.068 1.00 97.38 182 ILE A N 1
ATOM 1497 C CA . ILE A 1 182 ? -5.300 -7.751 7.943 1.00 97.38 182 ILE A CA 1
ATOM 1498 C C . ILE A 1 182 ? -4.822 -9.035 8.628 1.00 97.38 182 ILE A C 1
ATOM 1500 O O . ILE A 1 182 ? -3.640 -9.349 8.585 1.00 97.38 182 ILE A O 1
ATOM 1504 N N . LEU A 1 183 ? -5.726 -9.834 9.203 1.00 96.88 183 LEU A N 1
ATOM 1505 C CA . LEU A 1 183 ? -5.342 -11.062 9.905 1.00 96.88 183 LEU A CA 1
ATOM 1506 C C . LEU A 1 183 ? -4.718 -12.117 8.978 1.00 96.88 183 LEU A C 1
ATOM 1508 O O . LEU A 1 183 ? -3.788 -12.814 9.384 1.00 96.88 183 LEU A O 1
ATOM 1512 N N . LYS A 1 184 ? -5.171 -12.203 7.720 1.00 95.94 184 LYS A N 1
ATOM 1513 C CA . LYS A 1 184 ? -4.563 -13.066 6.693 1.00 95.94 184 LYS A CA 1
ATOM 1514 C C . LYS A 1 184 ? -3.104 -12.704 6.400 1.00 95.94 184 LYS A C 1
ATOM 1516 O O . LYS A 1 184 ? -2.360 -13.585 5.978 1.00 95.94 184 LYS A O 1
ATOM 1521 N N . LEU A 1 185 ? -2.675 -11.461 6.651 1.00 93.81 185 LEU A N 1
ATOM 1522 C CA . LEU A 1 185 ? -1.272 -11.056 6.519 1.00 93.81 185 LEU A CA 1
ATOM 1523 C C . LEU A 1 185 ? -0.363 -11.914 7.408 1.00 93.81 185 LEU A C 1
ATOM 1525 O O . LEU A 1 185 ? 0.674 -12.383 6.951 1.00 93.81 185 LEU A O 1
ATOM 1529 N N . TYR A 1 186 ? -0.776 -12.164 8.653 1.00 92.88 186 TYR A N 1
ATOM 1530 C CA . TYR A 1 186 ? 0.028 -12.901 9.632 1.00 92.88 186 TYR A CA 1
ATOM 1531 C C . TYR A 1 186 ? 0.095 -14.408 9.357 1.00 92.88 186 TYR A C 1
ATOM 1533 O O . TYR A 1 186 ? 0.935 -15.095 9.928 1.00 92.88 186 TYR A O 1
ATOM 1541 N N . LEU A 1 187 ? -0.770 -14.921 8.478 1.00 93.56 187 LEU A N 1
ATOM 1542 C CA . LEU A 1 187 ? -0.751 -16.312 8.018 1.00 93.56 187 LEU A CA 1
ATOM 1543 C C . LEU A 1 187 ? 0.086 -16.494 6.744 1.00 93.56 187 LEU A C 1
ATOM 1545 O O . LEU A 1 187 ? 0.256 -17.616 6.269 1.00 93.56 187 LEU A O 1
ATOM 1549 N N . ARG A 1 188 ? 0.576 -15.401 6.147 1.00 89.81 188 ARG A N 1
ATOM 1550 C CA . ARG A 1 188 ? 1.288 -15.452 4.873 1.00 89.81 188 ARG A CA 1
ATOM 1551 C C . ARG A 1 188 ? 2.673 -16.084 5.071 1.00 89.81 188 ARG A C 1
ATOM 1553 O O . ARG A 1 188 ? 3.446 -15.589 5.892 1.00 89.81 188 ARG A O 1
ATOM 1560 N N . PRO A 1 189 ? 3.038 -17.122 4.295 1.00 88.88 189 PRO A N 1
ATOM 1561 C CA . PRO A 1 189 ? 4.384 -17.671 4.346 1.00 88.88 189 PRO A CA 1
ATOM 1562 C C . PRO A 1 189 ? 5.399 -16.637 3.854 1.00 88.88 189 PRO A C 1
ATOM 1564 O O . PRO A 1 189 ? 5.076 -15.738 3.067 1.00 88.88 189 PRO A O 1
ATOM 1567 N N . LYS A 1 190 ? 6.650 -16.779 4.300 1.00 83.75 190 LYS A N 1
ATOM 1568 C CA . LYS A 1 190 ? 7.741 -15.918 3.841 1.00 83.75 190 LYS A CA 1
ATOM 1569 C C . LYS A 1 190 ? 7.862 -16.025 2.320 1.00 83.75 190 LYS A C 1
ATOM 1571 O O . LYS A 1 190 ? 8.037 -17.108 1.773 1.00 83.75 190 LYS A O 1
ATOM 1576 N N . VAL A 1 191 ? 7.752 -14.885 1.649 1.00 83.25 191 VAL A N 1
ATOM 1577 C CA . VAL A 1 191 ? 7.808 -14.803 0.189 1.00 83.25 191 VAL A CA 1
ATOM 1578 C C . VAL A 1 191 ? 9.265 -14.792 -0.262 1.00 83.25 191 VAL A C 1
ATOM 1580 O O . VAL A 1 191 ? 10.045 -13.959 0.202 1.00 83.25 191 VAL A O 1
ATOM 1583 N N . ILE A 1 192 ? 9.609 -15.683 -1.189 1.00 84.19 192 ILE A N 1
ATOM 1584 C CA . ILE A 1 192 ? 10.895 -15.681 -1.892 1.00 84.19 192 ILE A CA 1
ATOM 1585 C C . ILE A 1 192 ? 10.776 -14.689 -3.055 1.00 84.19 192 ILE A C 1
ATOM 1587 O O . ILE A 1 192 ? 9.880 -14.802 -3.895 1.00 84.19 192 ILE A O 1
ATOM 1591 N N . THR A 1 193 ? 11.623 -13.657 -3.065 1.00 83.88 193 THR A N 1
ATOM 1592 C CA . THR A 1 193 ? 11.498 -12.546 -4.028 1.00 83.88 193 THR A CA 1
ATOM 1593 C C . THR A 1 193 ? 11.874 -13.005 -5.434 1.00 83.88 193 THR A C 1
ATOM 1595 O O . THR A 1 193 ? 11.218 -12.631 -6.404 1.00 83.88 193 THR A O 1
ATOM 1598 N N . GLU A 1 194 ? 12.878 -13.871 -5.529 1.00 85.81 194 GLU A N 1
ATOM 1599 C CA . GLU A 1 194 ? 13.397 -14.455 -6.762 1.00 85.81 194 GLU A CA 1
ATOM 1600 C C . GLU A 1 194 ? 12.318 -15.240 -7.518 1.00 85.81 194 GLU A C 1
ATOM 1602 O O . GLU A 1 194 ? 12.194 -15.098 -8.733 1.00 85.81 194 GLU A O 1
ATOM 1607 N N . ASP A 1 195 ? 11.478 -15.998 -6.807 1.00 88.81 195 ASP A N 1
ATOM 1608 C CA . ASP A 1 195 ? 10.393 -16.778 -7.412 1.00 88.81 195 ASP A CA 1
ATOM 1609 C C . ASP A 1 195 ? 9.323 -15.878 -8.034 1.00 88.81 195 ASP A C 1
ATOM 1611 O O . ASP A 1 195 ? 8.832 -16.138 -9.135 1.00 88.81 195 ASP A O 1
ATOM 1615 N N . LEU A 1 196 ? 8.960 -14.787 -7.350 1.00 89.19 196 LEU A N 1
ATOM 1616 C CA . LEU A 1 196 ? 8.008 -13.818 -7.893 1.00 89.19 196 LEU A CA 1
ATOM 1617 C C . LEU A 1 196 ? 8.567 -13.121 -9.133 1.00 89.19 196 LEU A C 1
ATOM 1619 O O . LEU A 1 196 ? 7.842 -12.924 -10.106 1.00 89.19 196 LEU A O 1
ATOM 1623 N N . GLU A 1 197 ? 9.846 -12.762 -9.116 1.00 89.06 197 GLU A N 1
ATOM 1624 C CA . GLU A 1 197 ? 10.502 -12.137 -10.262 1.00 89.06 197 GLU A CA 1
ATOM 1625 C C . GLU A 1 197 ? 10.615 -13.085 -11.446 1.00 89.06 197 GLU A C 1
ATOM 1627 O O . GLU A 1 197 ? 10.338 -12.676 -12.574 1.00 89.06 197 GLU A O 1
ATOM 1632 N N . LYS A 1 198 ? 10.939 -14.355 -11.190 1.00 91.88 198 LYS A N 1
ATOM 1633 C CA . LYS A 1 198 ? 10.966 -15.398 -12.211 1.00 91.88 198 LYS A CA 1
ATOM 1634 C C . LYS A 1 198 ? 9.598 -15.546 -12.874 1.00 91.88 198 LYS A C 1
ATOM 1636 O O . LYS A 1 198 ? 9.517 -15.475 -14.096 1.00 91.88 198 LYS A O 1
ATOM 1641 N N . ARG A 1 199 ? 8.522 -15.626 -12.085 1.00 92.94 199 ARG A N 1
ATOM 1642 C CA . ARG A 1 199 ? 7.141 -15.694 -12.599 1.00 92.94 199 ARG A CA 1
ATOM 1643 C C . ARG A 1 199 ? 6.762 -14.477 -13.444 1.00 92.94 199 ARG A C 1
ATOM 1645 O O . ARG A 1 199 ? 6.087 -14.616 -14.464 1.00 92.94 199 ARG A O 1
ATOM 1652 N N . VAL A 1 200 ? 7.173 -13.277 -13.028 1.00 92.88 200 VAL A N 1
ATOM 1653 C CA . VAL A 1 200 ? 6.930 -12.047 -13.801 1.00 92.88 200 VAL A CA 1
ATOM 1654 C C . VAL A 1 200 ? 7.716 -12.064 -15.111 1.00 92.88 200 VAL A C 1
ATOM 1656 O O . VAL A 1 200 ? 7.171 -11.671 -16.140 1.00 92.88 200 VAL A O 1
ATOM 1659 N N . GLU A 1 201 ? 8.965 -12.532 -15.102 1.00 92.62 201 GLU A N 1
ATOM 1660 C CA . GLU A 1 201 ? 9.790 -12.615 -16.309 1.00 92.62 201 GLU A CA 1
ATOM 1661 C C . GLU A 1 201 ? 9.283 -13.689 -17.284 1.00 92.62 201 GLU A C 1
ATOM 1663 O O . GLU A 1 201 ? 9.263 -13.453 -18.489 1.00 92.62 201 GLU A O 1
ATOM 1668 N N . GLU A 1 202 ? 8.803 -14.830 -16.788 1.00 95.00 202 GLU A N 1
ATOM 1669 C CA . GLU A 1 202 ? 8.118 -15.855 -17.590 1.00 95.00 202 GLU A CA 1
ATOM 1670 C C . GLU A 1 202 ? 6.861 -15.283 -18.256 1.00 95.00 202 GLU A C 1
ATOM 1672 O O . GLU A 1 202 ? 6.755 -15.285 -19.483 1.00 95.00 202 GLU A O 1
ATOM 1677 N N . SER A 1 203 ? 5.984 -14.653 -17.467 1.00 94.19 203 SER A N 1
ATOM 1678 C CA . SER A 1 203 ? 4.776 -13.984 -17.979 1.00 94.19 203 SER A CA 1
ATOM 1679 C C . SER A 1 203 ? 5.108 -12.891 -19.006 1.00 94.19 203 SER A C 1
ATOM 1681 O O . SER A 1 203 ? 4.339 -12.614 -19.928 1.00 94.19 203 SER A O 1
ATOM 1683 N N . LYS A 1 204 ? 6.264 -12.237 -18.854 1.00 94.25 204 LYS A N 1
ATOM 1684 C CA . LYS A 1 204 ? 6.746 -11.217 -19.785 1.00 94.25 204 LYS A CA 1
ATOM 1685 C C . LYS A 1 204 ? 7.233 -11.805 -21.101 1.00 94.25 204 LYS A C 1
ATOM 1687 O O . LYS A 1 204 ? 6.884 -11.263 -22.147 1.00 94.25 204 LYS A O 1
ATOM 1692 N N . LYS A 1 205 ? 7.960 -12.923 -21.069 1.00 94.25 205 LYS A N 1
ATOM 1693 C CA . LYS A 1 205 ? 8.356 -13.650 -22.284 1.00 94.25 205 LYS A CA 1
ATOM 1694 C C . LYS A 1 205 ? 7.136 -14.107 -23.076 1.00 94.25 205 LYS A C 1
ATOM 1696 O O . LYS A 1 205 ? 7.093 -13.887 -24.282 1.00 94.25 205 LYS A O 1
ATOM 1701 N N . GLU A 1 206 ? 6.136 -14.673 -22.405 1.00 94.06 206 GLU A N 1
ATOM 1702 C CA . GLU A 1 206 ? 4.879 -15.088 -23.040 1.00 94.06 206 GLU A CA 1
ATOM 1703 C C . GLU A 1 206 ? 4.155 -13.905 -23.691 1.00 94.06 206 GLU A C 1
ATOM 1705 O O . GLU A 1 206 ? 3.751 -13.973 -24.853 1.00 94.06 206 GLU A O 1
ATOM 1710 N N . TYR A 1 207 ? 4.046 -12.786 -22.971 1.00 93.31 207 TYR A N 1
ATOM 1711 C CA . TYR A 1 207 ? 3.441 -11.562 -23.490 1.00 93.31 207 TYR A CA 1
ATOM 1712 C C . TYR A 1 207 ? 4.177 -11.019 -24.725 1.00 93.31 207 TYR A C 1
ATOM 1714 O O . TYR A 1 207 ? 3.537 -10.630 -25.706 1.00 93.31 207 TYR A O 1
ATOM 1722 N N . ASP A 1 208 ? 5.512 -10.993 -24.700 1.00 92.94 208 ASP A N 1
ATOM 1723 C CA . ASP A 1 208 ? 6.317 -10.507 -25.820 1.00 92.94 208 ASP A CA 1
ATOM 1724 C C . ASP A 1 208 ? 6.223 -11.454 -27.031 1.00 92.94 208 ASP A C 1
ATOM 1726 O O . ASP A 1 208 ? 6.037 -10.983 -28.152 1.00 92.94 208 ASP A O 1
ATOM 1730 N N . GLN A 1 209 ? 6.230 -12.776 -26.821 1.00 93.75 209 GLN A N 1
ATOM 1731 C CA . GLN A 1 209 ? 6.008 -13.763 -27.886 1.00 93.75 209 GLN A CA 1
ATOM 1732 C C . GLN A 1 209 ? 4.620 -13.629 -28.520 1.00 93.75 209 GLN A C 1
ATOM 1734 O O . GLN A 1 209 ? 4.499 -13.619 -29.744 1.00 93.75 209 GLN A O 1
ATOM 1739 N N . ALA A 1 210 ? 3.566 -13.491 -27.711 1.00 92.94 210 ALA A N 1
ATOM 1740 C CA . ALA A 1 210 ? 2.207 -13.286 -28.211 1.00 92.94 210 ALA A CA 1
ATOM 1741 C C . ALA A 1 210 ? 2.100 -11.993 -29.033 1.00 92.94 210 ALA A C 1
ATOM 1743 O O . ALA A 1 210 ? 1.422 -11.947 -30.060 1.00 92.94 210 ALA A O 1
ATOM 1744 N N . LYS A 1 211 ? 2.809 -10.943 -28.610 1.00 92.69 211 LYS A N 1
ATOM 1745 C CA . LYS A 1 211 ? 2.858 -9.663 -29.314 1.00 92.69 211 LYS A CA 1
ATOM 1746 C C . LYS A 1 211 ? 3.602 -9.748 -30.649 1.00 92.69 211 LYS A C 1
ATOM 1748 O O . LYS A 1 211 ? 3.144 -9.121 -31.602 1.00 92.69 211 LYS A O 1
ATOM 1753 N N . GLU A 1 212 ? 4.719 -10.471 -30.735 1.00 92.75 212 GLU A N 1
ATOM 1754 C CA . GLU A 1 212 ? 5.417 -10.678 -32.014 1.00 92.75 212 GLU A CA 1
ATOM 1755 C C . GLU A 1 212 ? 4.587 -11.553 -32.964 1.00 92.75 212 GLU A C 1
ATOM 1757 O O . GLU A 1 212 ? 4.336 -11.127 -34.088 1.00 92.75 212 GLU A O 1
ATOM 1762 N N . LYS A 1 213 ? 4.003 -12.662 -32.487 1.00 93.19 213 LYS A N 1
ATOM 1763 C CA . LYS A 1 213 ? 3.071 -13.485 -33.285 1.00 93.19 213 LYS A CA 1
ATOM 1764 C C . LYS A 1 213 ? 1.890 -12.674 -33.828 1.00 93.19 213 LYS A C 1
ATOM 1766 O O . LYS A 1 213 ? 1.513 -12.811 -34.988 1.00 93.19 213 LYS A O 1
ATOM 1771 N N . ALA A 1 214 ? 1.318 -11.786 -33.012 1.00 92.06 214 ALA A N 1
ATOM 1772 C CA . ALA A 1 214 ? 0.240 -10.903 -33.451 1.00 92.06 214 ALA A CA 1
ATOM 1773 C C . ALA A 1 214 ? 0.698 -9.905 -34.529 1.00 92.06 214 ALA A C 1
ATOM 1775 O O . ALA A 1 214 ? -0.058 -9.612 -35.454 1.00 92.06 214 ALA A O 1
ATOM 1776 N N . LYS A 1 215 ? 1.928 -9.382 -34.443 1.00 92.56 215 LYS A N 1
ATOM 1777 C CA . LYS A 1 215 ? 2.487 -8.510 -35.488 1.00 92.56 215 LYS A CA 1
ATOM 1778 C C . LYS A 1 215 ? 2.751 -9.269 -36.785 1.00 92.56 215 LYS A C 1
ATOM 1780 O O . LYS A 1 215 ? 2.444 -8.735 -37.846 1.00 92.56 215 LYS A O 1
ATOM 1785 N N . GLU A 1 216 ? 3.293 -10.481 -36.702 1.00 90.25 216 GLU A N 1
ATOM 1786 C CA . GLU A 1 216 ? 3.548 -11.345 -37.859 1.00 90.25 216 GLU A CA 1
ATOM 1787 C C . GLU A 1 216 ? 2.239 -11.702 -38.570 1.00 90.25 216 GLU A C 1
ATOM 1789 O O . GLU A 1 216 ? 2.134 -11.523 -39.780 1.00 90.25 216 GLU A O 1
ATOM 1794 N N . ALA A 1 217 ? 1.194 -12.085 -37.830 1.00 87.94 217 ALA A N 1
ATOM 1795 C CA . ALA A 1 217 ? -0.128 -12.359 -38.398 1.00 87.94 217 ALA A CA 1
ATOM 1796 C C . ALA A 1 217 ? -0.723 -11.141 -39.131 1.00 87.94 217 ALA A C 1
ATOM 1798 O O . ALA A 1 217 ? -1.288 -11.277 -40.219 1.00 87.94 217 ALA A O 1
ATOM 1799 N N . ILE A 1 218 ? -0.556 -9.934 -38.573 1.00 85.56 218 ILE A N 1
ATOM 1800 C CA . ILE A 1 218 ? -0.976 -8.688 -39.232 1.00 85.56 218 ILE A CA 1
ATOM 1801 C C . ILE A 1 218 ? -0.151 -8.443 -40.503 1.00 85.56 218 ILE A C 1
ATOM 1803 O O . ILE A 1 218 ? -0.722 -8.089 -41.532 1.00 85.56 218 ILE A O 1
ATOM 1807 N N . ALA A 1 219 ? 1.167 -8.654 -40.466 1.00 83.69 219 ALA A N 1
ATOM 1808 C CA . ALA A 1 219 ? 2.035 -8.478 -41.629 1.00 83.69 219 ALA A CA 1
ATOM 1809 C C . ALA A 1 219 ? 1.692 -9.463 -42.763 1.00 83.69 219 ALA A C 1
ATOM 1811 O O . ALA A 1 219 ? 1.538 -9.041 -43.907 1.00 83.69 219 ALA A O 1
ATOM 1812 N N . HIS A 1 220 ? 1.481 -10.745 -42.450 1.00 73.19 220 HIS A N 1
ATOM 1813 C CA . HIS A 1 220 ? 1.080 -11.762 -43.429 1.00 73.19 220 HIS A CA 1
ATOM 1814 C C . HIS A 1 220 ? -0.301 -11.485 -44.045 1.00 73.19 220 HIS A C 1
ATOM 1816 O O . HIS A 1 220 ? -0.478 -11.671 -45.249 1.00 73.19 220 HIS A O 1
ATOM 1822 N N . SER A 1 221 ? -1.253 -10.967 -43.262 1.00 69.00 221 SER A N 1
ATOM 1823 C CA . SER A 1 221 ? -2.587 -10.589 -43.761 1.00 69.00 221 SER A CA 1
ATOM 1824 C C . SER A 1 221 ? -2.540 -9.404 -44.740 1.00 69.00 221 SER A C 1
ATOM 1826 O O . SER A 1 221 ? -3.284 -9.367 -45.721 1.00 69.00 221 SER A O 1
ATOM 1828 N N . VAL A 1 222 ? -1.647 -8.434 -44.507 1.00 71.50 222 VAL A N 1
ATOM 1829 C CA . VAL A 1 222 ? -1.454 -7.286 -45.412 1.00 71.50 222 VAL A CA 1
ATOM 1830 C C . VAL A 1 222 ? -0.823 -7.732 -46.734 1.00 71.50 222 VAL A C 1
ATOM 1832 O O . VAL A 1 222 ? -1.301 -7.329 -47.790 1.00 71.50 222 VAL A O 1
ATOM 1835 N N . VAL A 1 223 ? 0.168 -8.630 -46.694 1.00 62.69 223 VAL A N 1
ATOM 1836 C CA . VAL A 1 223 ? 0.822 -9.159 -47.906 1.00 62.69 223 VAL A CA 1
ATOM 1837 C C . VAL A 1 223 ? -0.143 -9.992 -48.760 1.00 62.69 223 VAL A C 1
ATOM 1839 O O . VAL A 1 223 ? -0.145 -9.851 -49.978 1.00 62.69 223 VAL A O 1
ATOM 1842 N N . GLN A 1 224 ? -1.023 -10.801 -48.160 1.00 57.78 224 GLN A N 1
ATOM 1843 C CA . GLN A 1 224 ? -2.026 -11.568 -48.921 1.00 57.78 224 GLN A CA 1
ATOM 1844 C C . GLN A 1 224 ? -3.076 -10.684 -49.617 1.00 57.78 224 GLN A C 1
ATOM 1846 O O . GLN A 1 224 ? -3.601 -11.069 -50.659 1.00 57.78 224 GLN A O 1
ATOM 1851 N N . THR A 1 225 ? -3.355 -9.488 -49.088 1.00 55.59 225 THR A N 1
ATOM 1852 C CA . THR A 1 225 ? -4.316 -8.554 -49.701 1.00 55.59 225 THR A CA 1
ATOM 1853 C C . THR A 1 225 ? -3.736 -7.860 -50.943 1.00 55.59 225 THR A C 1
ATOM 1855 O O . THR A 1 225 ? -4.482 -7.529 -51.860 1.00 55.59 225 THR A O 1
ATOM 1858 N N . GLU A 1 226 ? -2.413 -7.674 -51.025 1.00 53.22 226 GLU A N 1
ATOM 1859 C CA . GLU A 1 226 ? -1.763 -7.034 -52.183 1.00 53.22 226 GLU A CA 1
ATOM 1860 C C . GLU A 1 226 ? -1.609 -7.969 -53.400 1.00 53.22 226 GLU A C 1
ATOM 1862 O O . GLU A 1 226 ? -1.501 -7.491 -54.529 1.00 53.22 226 GLU A O 1
ATOM 1867 N N . VAL A 1 227 ? -1.677 -9.295 -53.213 1.00 54.38 227 VAL A N 1
ATOM 1868 C CA . VAL A 1 227 ? -1.520 -10.284 -54.303 1.00 54.38 227 VAL A CA 1
ATOM 1869 C C . VAL A 1 227 ? -2.800 -10.458 -55.146 1.00 54.38 227 VAL A C 1
ATOM 1871 O O . VAL A 1 227 ? -2.735 -10.966 -56.263 1.00 54.38 227 VAL A O 1
ATOM 1874 N N . ILE A 1 228 ? -3.961 -9.967 -54.690 1.00 52.97 228 ILE A N 1
ATOM 1875 C CA . ILE A 1 228 ? -5.219 -9.994 -55.461 1.00 52.97 228 ILE A CA 1
ATOM 1876 C C . ILE A 1 228 ? -5.458 -8.624 -56.118 1.00 52.97 228 ILE A C 1
ATOM 1878 O O . ILE A 1 228 ? -6.371 -7.885 -55.759 1.00 52.97 228 ILE A O 1
ATOM 1882 N N . THR A 1 229 ? -4.630 -8.254 -57.097 1.00 44.44 229 THR A N 1
ATOM 1883 C CA . THR A 1 229 ? -4.955 -7.175 -58.048 1.00 44.44 229 THR A CA 1
ATOM 1884 C C . THR A 1 229 ? -5.023 -7.747 -59.464 1.00 44.44 229 THR A C 1
ATOM 1886 O O . THR A 1 229 ? -4.030 -8.165 -60.053 1.00 44.44 229 THR A O 1
ATOM 1889 N N . HIS A 1 230 ? -6.248 -7.832 -59.989 1.00 50.38 230 HIS A N 1
ATOM 1890 C CA . HIS A 1 230 ? -6.564 -8.354 -61.318 1.00 50.38 230 HIS A CA 1
ATOM 1891 C C . HIS A 1 230 ? -6.003 -7.463 -62.445 1.00 50.38 230 HIS A C 1
ATOM 1893 O O . HIS A 1 230 ? -5.986 -6.237 -62.341 1.00 50.38 230 HIS A O 1
ATOM 1899 N N . LYS A 1 231 ? -5.579 -8.109 -63.543 1.00 45.62 231 LYS A N 1
ATOM 1900 C CA . LYS A 1 231 ? -5.106 -7.501 -64.804 1.00 45.62 231 LYS A CA 1
ATOM 1901 C C . LYS A 1 231 ? -6.175 -6.595 -65.449 1.00 45.62 231 LYS A C 1
ATOM 1903 O O . LYS A 1 231 ? -7.348 -6.965 -65.413 1.00 45.62 231 LYS A O 1
ATOM 1908 N N . PRO A 1 232 ? -5.806 -5.492 -66.132 1.00 45.06 232 PRO A N 1
ATOM 1909 C CA . PRO A 1 232 ? -6.753 -4.723 -66.931 1.00 45.06 232 PRO A CA 1
ATOM 1910 C C . PRO A 1 232 ? -6.910 -5.345 -68.330 1.00 45.06 232 PRO A C 1
ATOM 1912 O O . PRO A 1 232 ? -5.925 -5.652 -69.000 1.00 45.06 232 PRO A O 1
ATOM 1915 N N . SER A 1 233 ? -8.154 -5.514 -68.775 1.00 35.16 233 SER A N 1
ATOM 1916 C CA . SER A 1 233 ? -8.522 -5.838 -70.158 1.00 35.16 233 SER A CA 1
ATOM 1917 C C . SER A 1 233 ? -9.285 -4.641 -70.734 1.00 35.16 233 SER A C 1
ATOM 1919 O O . SER A 1 233 ? -10.259 -4.178 -70.143 1.00 35.16 233 SER A O 1
ATOM 1921 N N . ASN A 1 234 ? -8.786 -4.110 -71.852 1.00 38.22 234 ASN A N 1
ATOM 1922 C CA . ASN A 1 234 ? -9.374 -3.016 -72.627 1.00 38.22 234 ASN A CA 1
ATOM 1923 C C . ASN A 1 2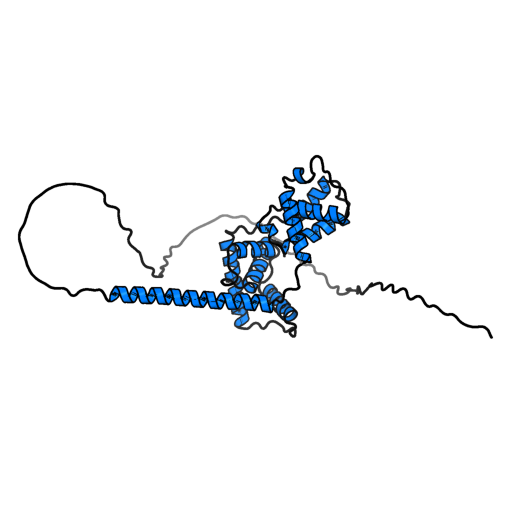34 ? -10.405 -3.550 -73.639 1.00 38.22 234 ASN A C 1
ATOM 1925 O O . ASN A 1 234 ? -10.139 -4.569 -74.273 1.00 38.22 234 ASN A O 1
ATOM 1929 N N . GLY A 1 235 ? -11.499 -2.806 -73.881 1.00 33.41 235 GLY A N 1
ATOM 1930 C CA . GLY A 1 235 ? -12.388 -3.040 -75.036 1.00 33.41 235 GLY A CA 1
ATOM 1931 C C . GLY A 1 235 ? -13.759 -2.326 -75.048 1.00 33.41 235 GLY A C 1
ATOM 1932 O O . GLY A 1 235 ? -14.762 -2.942 -74.735 1.00 33.41 235 GLY A O 1
ATOM 1933 N N . ILE A 1 236 ? -13.770 -1.033 -75.412 1.00 36.31 236 ILE A N 1
ATOM 1934 C CA . ILE A 1 236 ? -14.596 -0.343 -76.447 1.00 36.31 236 ILE A CA 1
ATOM 1935 C C . ILE A 1 236 ? -16.163 -0.479 -76.504 1.00 36.31 236 ILE A C 1
ATOM 1937 O O . ILE A 1 236 ? -16.715 -1.487 -76.917 1.00 36.31 236 ILE A O 1
ATOM 1941 N N . THR A 1 237 ? -16.817 0.668 -76.202 1.00 33.53 237 THR A N 1
ATOM 1942 C CA . THR A 1 237 ? -17.996 1.399 -76.784 1.00 33.53 237 THR A CA 1
ATOM 1943 C C . THR A 1 237 ? -19.434 0.835 -76.941 1.00 33.53 237 THR A C 1
ATOM 1945 O O . THR A 1 237 ? -19.689 -0.017 -77.782 1.00 33.53 237 THR A O 1
ATOM 1948 N N . SER A 1 238 ? -20.405 1.567 -76.350 1.00 31.66 238 SER A N 1
ATOM 1949 C CA . SER A 1 238 ? -21.458 2.423 -76.989 1.00 31.66 238 SER A CA 1
ATOM 1950 C C . SER A 1 238 ? -22.932 2.239 -76.540 1.00 31.66 238 SER A C 1
ATOM 1952 O O . SER A 1 238 ? -23.391 1.132 -76.299 1.00 31.66 238 SER A O 1
ATOM 1954 N N . ALA A 1 239 ? -23.647 3.384 -76.543 1.00 30.98 239 ALA A N 1
ATOM 1955 C CA . ALA A 1 239 ? -25.105 3.640 -76.539 1.00 30.98 239 ALA A CA 1
ATOM 1956 C C . ALA A 1 239 ? -25.869 3.884 -75.202 1.00 30.98 239 ALA A C 1
ATOM 1958 O O . ALA A 1 239 ? -25.644 3.253 -74.178 1.00 30.98 239 ALA A O 1
ATOM 1959 N N . ILE A 1 240 ? -26.777 4.873 -75.258 1.00 35.88 240 ILE A N 1
ATOM 1960 C CA . ILE A 1 240 ? -27.548 5.596 -74.209 1.00 35.88 240 ILE A CA 1
ATOM 1961 C C . ILE A 1 240 ? -29.077 5.351 -74.456 1.00 35.88 240 ILE A C 1
ATOM 1963 O O . ILE A 1 240 ? -29.378 4.802 -75.515 1.00 35.88 240 ILE A O 1
ATOM 1967 N N . PRO A 1 241 ? -30.085 5.947 -73.752 1.00 56.50 241 PRO A N 1
ATOM 1968 C CA . PRO A 1 241 ? -30.473 6.074 -72.318 1.00 56.50 241 PRO A CA 1
ATOM 1969 C C . PRO A 1 241 ? -31.864 5.448 -71.976 1.00 56.50 241 PRO A C 1
ATOM 1971 O O . PRO A 1 241 ? -32.654 5.198 -72.882 1.00 56.50 241 PRO A O 1
ATOM 1974 N N . ARG A 1 242 ? -32.246 5.379 -70.676 1.00 31.88 242 ARG A N 1
ATOM 1975 C CA . ARG A 1 242 ? -33.445 6.048 -70.062 1.00 31.88 242 ARG A CA 1
ATOM 1976 C C . ARG A 1 242 ? -33.859 5.494 -68.671 1.00 31.88 242 ARG A C 1
ATOM 1978 O O . ARG A 1 242 ? -34.206 4.333 -68.541 1.00 31.88 242 ARG A O 1
ATOM 1985 N N . ASN A 1 243 ? -33.942 6.430 -67.712 1.00 30.47 243 ASN A N 1
ATOM 1986 C CA . ASN A 1 243 ? -35.021 6.700 -66.736 1.00 30.47 243 ASN A CA 1
ATOM 1987 C C . ASN A 1 243 ? -35.385 5.787 -65.525 1.00 30.47 243 ASN A C 1
ATOM 1989 O O . ASN A 1 243 ? -35.810 4.653 -65.684 1.00 30.47 243 ASN A O 1
ATOM 1993 N N . ILE A 1 244 ? -35.433 6.469 -64.355 1.00 33.62 244 ILE A N 1
ATOM 1994 C CA . ILE A 1 244 ? -36.446 6.456 -63.258 1.00 33.62 244 ILE A CA 1
ATOM 1995 C C . ILE A 1 244 ? -36.051 5.925 -61.844 1.00 33.62 244 ILE A C 1
ATOM 1997 O O . ILE A 1 244 ? -35.862 4.741 -61.607 1.00 33.62 244 ILE A O 1
ATOM 2001 N N . SER A 1 245 ? -36.034 6.912 -60.923 1.00 29.66 245 SER A N 1
ATOM 2002 C CA . SER A 1 245 ? -36.455 7.009 -59.498 1.00 29.66 245 SER A CA 1
ATOM 2003 C C . SER A 1 245 ? -35.782 6.291 -58.310 1.00 29.66 245 SER A C 1
ATOM 2005 O O . SER A 1 245 ? -35.728 5.070 -58.247 1.00 29.66 245 SER A O 1
ATOM 2007 N N . SER A 1 246 ? -35.547 7.130 -57.272 1.00 29.03 246 SER A N 1
ATOM 2008 C CA . SER A 1 246 ? -35.655 6.922 -55.799 1.00 29.03 246 SER A CA 1
ATOM 2009 C C . SER A 1 246 ? -34.680 5.920 -55.148 1.00 29.03 246 SER A C 1
ATOM 2011 O O . SER A 1 246 ? -34.505 4.824 -55.644 1.00 29.03 246 SER A O 1
ATOM 2013 N N . THR A 1 247 ? -33.990 6.153 -54.022 1.00 32.41 247 THR A N 1
ATOM 2014 C CA . THR A 1 247 ? -34.274 6.930 -52.798 1.00 32.41 247 THR A CA 1
ATOM 2015 C C . THR A 1 247 ? -32.950 7.093 -51.997 1.00 32.41 247 THR A C 1
ATOM 2017 O O . THR A 1 247 ? -31.992 6.362 -52.225 1.00 32.41 247 THR A O 1
ATOM 2020 N N . THR A 1 248 ? -32.888 8.069 -51.087 1.00 33.66 248 THR A N 1
ATOM 2021 C CA . THR A 1 248 ? -31.790 8.496 -50.167 1.00 33.66 248 THR A CA 1
ATOM 2022 C C . THR A 1 248 ? -31.306 7.416 -49.156 1.00 33.66 248 THR A C 1
ATOM 2024 O O . THR A 1 248 ? -31.901 6.343 -49.147 1.00 33.66 248 THR A O 1
ATOM 2027 N N . PRO A 1 249 ? -30.320 7.633 -48.229 1.00 37.47 249 PRO A N 1
ATOM 2028 C CA . PRO A 1 249 ? -29.419 8.775 -47.963 1.00 37.47 249 PRO A CA 1
ATOM 2029 C C . PRO A 1 249 ? -27.905 8.428 -47.845 1.00 37.47 249 PRO A C 1
ATOM 2031 O O . PRO A 1 249 ? -27.493 7.366 -47.381 1.00 37.47 249 PRO A O 1
ATOM 2034 N N . ASN A 1 250 ? -27.048 9.402 -48.170 1.00 31.62 250 ASN A N 1
ATOM 2035 C CA . ASN A 1 250 ? -25.591 9.257 -48.246 1.00 31.62 250 ASN A CA 1
ATOM 2036 C C . ASN A 1 250 ? -24.882 9.637 -46.920 1.00 31.62 250 ASN A C 1
ATOM 2038 O O . ASN A 1 250 ? -24.935 10.789 -46.481 1.00 31.62 250 ASN A O 1
ATOM 2042 N N . LYS A 1 251 ? -24.184 8.676 -46.292 1.00 36.09 251 LYS A N 1
ATOM 2043 C CA . LYS A 1 251 ? -23.242 8.891 -45.173 1.00 36.09 251 LYS A CA 1
ATOM 2044 C C . LYS A 1 251 ? -21.863 9.281 -45.721 1.00 36.09 251 LYS A C 1
ATOM 2046 O O . LYS A 1 251 ? -21.275 8.565 -46.524 1.00 36.09 251 LYS A O 1
ATOM 2051 N N . LYS A 1 252 ? -21.317 10.397 -45.229 1.00 35.97 252 LYS A N 1
ATOM 2052 C CA . LYS A 1 252 ? -19.948 10.876 -45.499 1.00 35.97 252 LYS A CA 1
ATOM 2053 C C . LYS A 1 252 ? -18.891 9.861 -45.016 1.00 35.97 252 LYS A C 1
ATOM 2055 O O . LYS A 1 252 ? -18.946 9.488 -43.843 1.00 35.97 252 LYS A O 1
ATOM 2060 N N . PRO A 1 253 ? -17.871 9.498 -45.817 1.00 35.47 253 PRO A N 1
ATOM 2061 C CA . PRO A 1 253 ? -16.695 8.805 -45.306 1.00 35.47 253 PRO A CA 1
ATOM 2062 C C . PRO A 1 253 ? -15.616 9.792 -44.830 1.00 35.47 253 PRO A C 1
ATOM 2064 O O . PRO A 1 253 ? -15.251 10.762 -45.498 1.00 35.47 253 PRO A O 1
ATOM 2067 N N . ILE A 1 254 ? -15.101 9.506 -43.636 1.00 35.41 254 ILE A N 1
ATOM 2068 C CA . ILE A 1 254 ? -14.014 10.201 -42.945 1.00 35.41 254 ILE A CA 1
ATOM 2069 C C . ILE A 1 254 ? -12.685 9.883 -43.645 1.00 35.41 254 ILE A C 1
ATOM 2071 O O . ILE A 1 254 ? -12.267 8.728 -43.730 1.00 35.41 254 ILE A O 1
ATOM 2075 N N . LYS A 1 255 ? -11.995 10.925 -44.124 1.00 34.16 255 LYS A N 1
ATOM 2076 C CA . LYS A 1 255 ? -10.624 10.832 -44.642 1.00 34.16 255 LYS A CA 1
ATOM 2077 C C . LYS A 1 255 ? -9.640 10.533 -43.506 1.00 34.16 255 LYS A C 1
ATOM 2079 O O . LYS A 1 255 ? -9.519 11.299 -42.551 1.00 34.16 255 LYS A O 1
ATOM 2084 N N . LYS A 1 256 ? -8.885 9.443 -43.674 1.00 34.69 256 LYS A N 1
ATOM 2085 C CA . LYS A 1 256 ? -7.643 9.127 -42.955 1.00 34.69 256 LYS A CA 1
ATOM 2086 C C . LYS A 1 256 ? -6.629 10.259 -43.169 1.00 34.69 256 LYS A C 1
ATOM 2088 O O . LYS A 1 256 ? -6.404 10.665 -44.308 1.00 34.69 256 LYS A O 1
ATOM 2093 N N . ARG A 1 257 ? -5.981 10.739 -42.102 1.00 31.34 257 ARG A N 1
ATOM 2094 C CA . ARG A 1 257 ? -4.817 11.632 -42.206 1.00 31.34 257 ARG A CA 1
ATOM 2095 C C . ARG A 1 257 ? -3.635 11.049 -41.437 1.00 31.34 257 ARG A C 1
ATOM 2097 O O . ARG A 1 257 ? -3.725 10.725 -40.255 1.00 31.34 257 ARG A O 1
ATOM 2104 N N . SER A 1 258 ? -2.564 10.864 -42.190 1.00 35.59 258 SER A N 1
ATOM 2105 C CA . SER A 1 258 ? -1.260 10.320 -41.845 1.00 35.59 258 SER A CA 1
ATOM 2106 C C . SER A 1 258 ? -0.437 11.263 -40.962 1.00 35.59 258 SER A C 1
ATOM 2108 O O . SER A 1 258 ? -0.628 12.477 -40.934 1.00 35.59 258 SER A O 1
ATOM 2110 N N . ARG A 1 259 ? 0.498 10.652 -40.229 1.00 35.38 259 ARG A N 1
ATOM 2111 C CA . ARG A 1 259 ? 1.554 11.288 -39.435 1.00 35.38 259 ARG A CA 1
ATOM 2112 C C . ARG A 1 259 ? 2.669 11.829 -40.334 1.00 35.38 259 ARG A C 1
ATOM 2114 O O . ARG A 1 259 ? 3.161 11.072 -41.164 1.00 35.38 259 ARG A O 1
ATOM 2121 N N . SER A 1 260 ? 3.190 13.017 -40.019 1.00 33.56 260 SER A N 1
ATOM 2122 C CA . SER A 1 260 ? 4.625 13.341 -40.129 1.00 33.56 260 SER A CA 1
ATOM 2123 C C . SER A 1 260 ? 4.971 14.671 -39.436 1.00 33.56 260 SER A C 1
ATOM 2125 O O . SER A 1 260 ? 4.116 15.510 -39.164 1.00 33.56 260 SER A O 1
ATOM 2127 N N . ARG A 1 261 ? 6.241 14.763 -39.023 1.00 32.34 261 ARG A N 1
ATOM 2128 C CA . ARG A 1 261 ? 6.842 15.669 -38.033 1.00 32.34 261 ARG A CA 1
ATOM 2129 C C . ARG A 1 261 ? 7.306 17.024 -38.611 1.00 32.34 261 ARG A C 1
ATOM 2131 O O . ARG A 1 261 ? 7.852 17.066 -39.702 1.00 32.34 261 ARG A O 1
ATOM 2138 N N . SER A 1 262 ? 7.223 18.047 -37.748 1.00 33.41 262 SER A N 1
ATOM 2139 C CA . SER A 1 262 ? 8.150 19.180 -37.492 1.00 33.41 262 SER A CA 1
ATOM 2140 C C . SER A 1 262 ? 8.650 20.102 -38.618 1.00 33.41 262 SER A C 1
ATOM 2142 O O . SER A 1 262 ? 9.447 19.679 -39.448 1.00 33.41 262 SER A O 1
ATOM 2144 N N . ARG A 1 263 ? 8.406 21.416 -38.450 1.00 30.72 263 ARG A N 1
ATOM 2145 C CA . ARG A 1 263 ? 9.427 22.495 -38.439 1.00 30.72 263 ARG A CA 1
ATOM 2146 C C . ARG A 1 263 ? 8.809 23.844 -38.017 1.00 30.72 263 ARG A C 1
ATOM 2148 O O . ARG A 1 263 ? 7.698 24.169 -38.414 1.00 30.72 263 ARG A O 1
ATOM 2155 N N . THR A 1 264 ? 9.529 24.587 -37.179 1.00 34.38 264 THR A N 1
ATOM 2156 C CA . THR A 1 264 ? 9.288 25.991 -36.786 1.00 34.38 264 THR A CA 1
ATOM 2157 C C . THR A 1 264 ? 9.511 26.955 -37.960 1.00 34.38 264 THR A C 1
ATOM 2159 O O . THR A 1 264 ? 10.168 26.585 -38.934 1.00 34.38 264 THR A O 1
ATOM 2162 N N . PRO A 1 265 ? 9.016 28.205 -37.862 1.00 35.94 265 PRO A N 1
ATOM 2163 C CA . PRO A 1 265 ? 9.970 29.311 -37.693 1.00 35.94 265 PRO A CA 1
ATOM 2164 C C . PRO A 1 265 ? 9.521 30.441 -36.740 1.00 35.94 265 PRO A C 1
ATOM 2166 O O . PRO A 1 265 ? 8.342 30.741 -36.578 1.00 35.94 265 PRO A O 1
ATOM 2169 N N . LEU A 1 266 ? 10.528 31.081 -36.137 1.00 33.31 266 LEU A N 1
ATOM 2170 C CA . LEU A 1 266 ? 10.482 32.320 -35.351 1.00 33.31 266 LEU A CA 1
ATOM 2171 C C . LEU A 1 266 ? 10.126 33.547 -36.213 1.00 33.31 266 LEU A C 1
ATOM 2173 O O . LEU A 1 266 ? 10.579 33.642 -37.353 1.00 33.31 266 LEU A O 1
ATOM 2177 N N . LYS A 1 267 ? 9.470 34.555 -35.615 1.00 30.81 267 LYS A N 1
ATOM 2178 C CA . LYS A 1 267 ? 9.628 35.972 -35.996 1.00 30.81 267 LYS A CA 1
ATOM 2179 C C . LYS A 1 267 ? 9.515 36.902 -34.779 1.00 30.81 267 LYS A C 1
ATOM 2181 O O . LYS A 1 267 ? 8.643 36.751 -33.933 1.00 30.81 267 LYS A O 1
ATOM 2186 N N . ILE A 1 268 ? 10.459 37.839 -34.735 1.00 32.66 268 ILE A N 1
ATOM 2187 C CA . ILE A 1 268 ? 10.755 38.866 -33.725 1.00 32.66 268 ILE A CA 1
ATOM 2188 C C . ILE A 1 268 ? 10.071 40.195 -34.112 1.00 32.66 268 ILE A C 1
ATOM 2190 O O . ILE A 1 268 ? 10.009 40.491 -35.303 1.00 32.66 268 ILE A O 1
ATOM 2194 N N . LYS A 1 269 ? 9.647 41.002 -33.120 1.00 27.89 269 LYS A N 1
ATOM 2195 C CA . LYS A 1 269 ? 9.589 42.498 -33.073 1.00 27.89 269 LYS A CA 1
ATOM 2196 C C . LYS A 1 269 ? 9.033 42.895 -31.682 1.00 27.89 269 LYS A C 1
ATOM 2198 O O . LYS A 1 269 ? 7.927 42.491 -31.364 1.00 27.89 269 LYS A O 1
ATOM 2203 N N . SER A 1 270 ? 9.784 43.383 -30.685 1.00 28.23 270 SER A N 1
ATOM 2204 C CA . SER A 1 270 ? 10.544 44.639 -30.469 1.00 28.23 270 SER A CA 1
ATOM 2205 C C . SER A 1 270 ? 9.727 45.850 -29.952 1.00 28.23 270 SER A C 1
ATOM 2207 O O . SER A 1 270 ? 9.002 46.442 -30.741 1.00 28.23 270 SER A O 1
ATOM 2209 N N . ARG A 1 271 ? 10.050 46.278 -28.703 1.00 27.67 271 ARG A N 1
ATOM 2210 C CA . ARG A 1 271 ? 10.070 47.661 -28.117 1.00 27.67 271 ARG A CA 1
ATOM 2211 C C . ARG A 1 271 ? 8.707 48.370 -27.850 1.00 27.67 271 ARG A C 1
ATOM 2213 O O . ARG A 1 271 ? 7.800 48.201 -28.637 1.00 27.67 271 ARG A O 1
ATOM 2220 N N . SER A 1 272 ? 8.462 49.188 -26.801 1.00 29.33 272 SER A N 1
ATOM 2221 C CA . SER A 1 272 ? 9.305 49.913 -25.809 1.00 29.33 272 SER A CA 1
ATOM 2222 C C . SER A 1 272 ? 8.500 50.691 -24.715 1.00 29.33 272 SER A C 1
ATOM 2224 O O . SER A 1 272 ? 7.398 51.122 -25.022 1.00 29.33 272 SER A O 1
ATOM 2226 N N . LYS A 1 273 ? 9.176 51.011 -23.574 1.00 30.17 273 LYS A N 1
ATOM 2227 C CA . LYS A 1 273 ? 9.060 52.166 -22.602 1.00 30.17 273 LYS A CA 1
ATOM 2228 C C . LYS A 1 273 ? 7.863 52.204 -21.605 1.00 30.17 273 LYS A C 1
ATOM 2230 O O . LYS A 1 273 ? 6.737 52.261 -22.061 1.00 30.17 273 LYS A O 1
ATOM 2235 N N . SER A 1 274 ? 8.002 52.069 -20.262 1.00 29.12 274 SER A N 1
ATOM 2236 C CA . SER A 1 274 ? 8.656 52.870 -19.158 1.00 29.12 274 SER A CA 1
ATOM 2237 C C . SER A 1 274 ? 7.705 53.913 -18.497 1.00 29.12 274 SER A C 1
ATOM 2239 O O . SER A 1 274 ? 6.808 54.362 -19.197 1.00 29.12 274 SER A O 1
ATOM 2241 N N . PRO A 1 275 ? 7.971 54.515 -17.301 1.00 46.28 275 PRO A N 1
ATOM 2242 C CA . PRO A 1 275 ? 8.421 54.018 -15.970 1.00 46.28 275 PRO A CA 1
ATOM 2243 C C . PRO A 1 275 ? 7.677 54.697 -14.760 1.00 46.28 275 PRO A C 1
ATOM 2245 O O . PRO A 1 275 ? 6.982 55.686 -14.972 1.00 46.28 275 PRO A O 1
ATOM 2248 N N . ARG A 1 276 ? 7.897 54.288 -13.484 1.00 30.02 276 ARG A N 1
ATOM 2249 C CA . ARG A 1 276 ? 8.081 55.208 -12.312 1.00 30.02 276 ARG A CA 1
ATOM 2250 C C . ARG A 1 276 ? 8.376 54.522 -10.955 1.00 30.02 276 ARG A C 1
ATOM 2252 O O . ARG A 1 276 ? 8.082 53.358 -10.734 1.00 30.02 276 ARG A O 1
ATOM 2259 N N . HIS A 1 277 ? 9.031 55.323 -10.111 1.00 31.89 277 HIS A N 1
ATOM 2260 C CA . HIS A 1 277 ? 9.814 55.117 -8.881 1.00 31.89 277 HIS A CA 1
ATOM 2261 C C . HIS A 1 277 ? 9.099 54.614 -7.608 1.00 31.89 277 HIS A C 1
ATOM 2263 O O . HIS A 1 277 ? 7.950 54.969 -7.395 1.00 31.89 277 HIS A O 1
ATOM 2269 N N . LEU A 1 278 ? 9.854 54.007 -6.665 1.00 33.06 278 LEU A N 1
ATOM 2270 C CA . LEU A 1 278 ? 10.211 54.622 -5.359 1.00 33.06 278 LEU A CA 1
ATOM 2271 C C . LEU A 1 278 ? 11.244 53.802 -4.545 1.00 33.06 278 LEU A C 1
ATOM 2273 O O . LEU A 1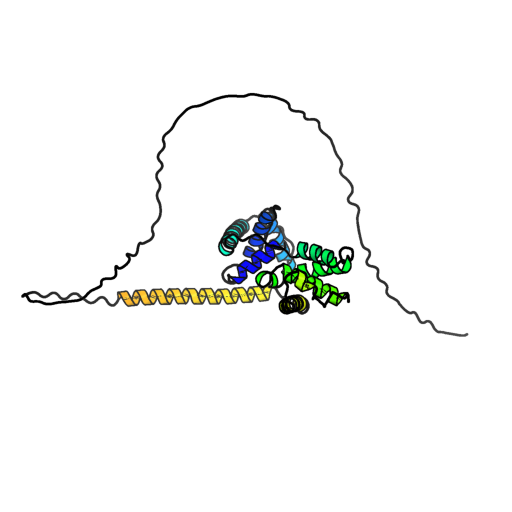 278 ? 11.280 52.578 -4.576 1.00 33.06 278 LEU A O 1
ATOM 2277 N N . LYS A 1 279 ? 12.126 54.538 -3.853 1.00 33.94 279 LYS A N 1
ATOM 2278 C CA . LYS A 1 279 ? 13.313 54.116 -3.079 1.00 33.94 279 LYS A CA 1
ATOM 2279 C C . LYS A 1 279 ? 12.957 53.718 -1.634 1.00 33.94 279 LYS A C 1
ATOM 2281 O O . LYS A 1 279 ? 12.177 54.436 -1.019 1.00 33.94 279 LYS A O 1
ATOM 2286 N N . LYS A 1 280 ? 13.695 52.775 -1.020 1.00 30.30 280 LYS A N 1
ATOM 2287 C CA . LYS A 1 280 ? 14.362 52.971 0.297 1.00 30.30 280 LYS A CA 1
ATOM 2288 C C . LYS A 1 280 ? 15.348 51.844 0.643 1.00 30.30 280 LYS A C 1
ATOM 2290 O O . LYS A 1 280 ? 15.334 50.773 0.059 1.00 30.30 280 LYS A O 1
ATOM 2295 N N . SER A 1 281 ? 16.267 52.169 1.546 1.00 31.27 281 SER A N 1
ATOM 2296 C CA . SER A 1 281 ? 17.647 51.683 1.644 1.00 31.27 281 SER A CA 1
ATOM 2297 C C . SER A 1 281 ? 18.001 51.027 2.988 1.00 31.27 281 SER A C 1
ATOM 2299 O O . SER A 1 281 ? 17.457 51.462 3.998 1.00 31.27 281 SER A O 1
ATOM 2301 N N . LYS A 1 282 ? 19.091 50.227 2.986 1.00 32.81 282 LYS A N 1
ATOM 2302 C CA . LYS A 1 282 ? 20.006 49.864 4.112 1.00 32.81 282 LYS A CA 1
ATOM 2303 C C . LYS A 1 282 ? 19.393 48.913 5.172 1.00 32.81 282 LYS A C 1
ATOM 2305 O O . LYS A 1 282 ? 18.230 49.028 5.494 1.00 32.81 282 LYS A O 1
ATOM 2310 N N . LYS A 1 283 ? 20.100 47.953 5.788 1.00 29.56 283 LYS A N 1
ATOM 2311 C CA . LYS A 1 283 ? 21.528 47.854 6.145 1.00 29.56 283 LYS A CA 1
ATOM 2312 C C . LYS A 1 283 ? 21.865 46.384 6.487 1.00 29.56 283 LYS A C 1
ATOM 2314 O O . LYS A 1 283 ? 21.073 45.709 7.134 1.00 29.56 283 LYS A O 1
ATOM 2319 N N . ARG A 1 284 ? 23.058 45.922 6.097 1.00 32.03 284 ARG A N 1
ATOM 2320 C CA . ARG A 1 284 ? 23.697 44.676 6.565 1.00 32.03 284 ARG A CA 1
ATOM 2321 C C . ARG A 1 284 ? 24.041 44.768 8.062 1.00 32.03 284 ARG A C 1
ATOM 2323 O O . ARG A 1 284 ? 24.558 45.799 8.491 1.00 32.03 284 ARG A O 1
ATOM 2330 N N . ARG A 1 285 ? 23.878 43.667 8.802 1.00 28.47 285 ARG A N 1
ATOM 2331 C CA . ARG A 1 285 ? 24.664 43.329 10.002 1.00 28.47 285 ARG A CA 1
ATOM 2332 C C . ARG A 1 285 ? 25.045 41.847 9.936 1.00 28.47 285 ARG A C 1
ATOM 2334 O O . ARG A 1 285 ? 24.176 40.988 9.870 1.00 28.47 285 ARG A O 1
ATOM 2341 N N . LEU A 1 286 ? 26.351 41.598 9.905 1.00 32.34 286 LEU A N 1
ATOM 2342 C CA . LEU A 1 286 ? 27.018 40.325 10.168 1.00 32.34 286 LEU A CA 1
ATOM 2343 C C . LEU A 1 286 ? 27.589 40.421 11.583 1.00 32.34 286 LEU A C 1
ATOM 2345 O O . LEU A 1 286 ? 28.272 41.408 11.846 1.00 32.34 286 LEU A O 1
ATOM 2349 N N . VAL A 1 287 ? 27.359 39.419 12.436 1.00 31.31 287 VAL A N 1
ATOM 2350 C CA . VAL A 1 287 ? 28.217 39.071 13.588 1.00 31.31 287 VAL A CA 1
ATOM 2351 C C . VAL A 1 287 ? 28.139 37.539 13.793 1.00 31.31 287 VAL A C 1
ATOM 2353 O O . VAL A 1 287 ? 27.071 36.975 13.548 1.00 31.31 287 VAL A O 1
ATOM 2356 N N . PRO A 1 288 ? 29.248 36.859 14.156 1.00 39.84 288 PRO A N 1
ATOM 2357 C CA . PRO A 1 288 ? 29.446 35.413 14.018 1.00 39.84 288 PRO A CA 1
ATOM 2358 C C . PRO A 1 288 ? 29.267 34.661 15.347 1.00 39.84 288 PRO A C 1
ATOM 2360 O O . PRO A 1 288 ? 29.198 35.289 16.398 1.00 39.84 288 PRO A O 1
ATOM 2363 N N . THR A 1 289 ? 29.287 33.324 15.335 1.00 28.42 289 THR A N 1
ATOM 2364 C CA . THR A 1 289 ? 29.671 32.539 16.526 1.00 28.42 289 THR A CA 1
ATOM 2365 C C . THR A 1 289 ? 30.194 31.146 16.173 1.00 28.42 289 THR A C 1
ATOM 2367 O O . THR A 1 289 ? 29.747 30.491 15.235 1.00 28.42 289 THR A O 1
ATOM 2370 N N . TYR A 1 290 ? 31.215 30.769 16.936 1.00 29.33 290 TYR A N 1
ATOM 2371 C CA . TYR A 1 290 ? 32.038 29.566 16.901 1.00 29.33 290 TYR A CA 1
ATOM 2372 C C . TYR A 1 290 ? 31.355 28.366 17.594 1.00 29.33 290 TYR A C 1
ATOM 2374 O O . TYR A 1 290 ? 30.564 28.570 18.504 1.00 29.33 290 TYR A O 1
ATOM 2382 N N . ARG A 1 291 ? 31.765 27.155 17.170 1.00 29.06 291 ARG A N 1
ATOM 2383 C CA . ARG A 1 291 ? 31.873 25.847 17.874 1.00 29.06 291 ARG A CA 1
ATOM 2384 C C . ARG A 1 291 ? 30.827 25.450 18.938 1.00 29.06 291 ARG A C 1
ATOM 2386 O O . ARG A 1 291 ? 30.774 26.057 19.992 1.00 29.06 291 ARG A O 1
ATOM 2393 N N . ASP A 1 292 ? 30.233 24.260 18.765 1.00 27.78 292 ASP A N 1
ATOM 2394 C CA . ASP A 1 292 ? 30.647 23.115 19.596 1.00 27.78 292 ASP A CA 1
ATOM 2395 C C . ASP A 1 292 ? 30.269 21.735 19.024 1.00 27.78 292 ASP A C 1
ATOM 2397 O O . ASP A 1 292 ? 29.193 21.513 18.473 1.00 27.78 292 ASP A O 1
ATOM 2401 N N . TYR A 1 293 ? 31.221 20.811 19.151 1.00 30.84 293 TYR A N 1
ATOM 2402 C CA . TYR A 1 293 ? 31.183 19.400 18.768 1.00 30.84 293 TYR A CA 1
ATOM 2403 C C . TYR A 1 293 ? 31.379 18.612 20.070 1.00 30.84 293 TYR A C 1
ATOM 2405 O O . TYR A 1 293 ? 32.452 18.731 20.655 1.00 30.84 293 TYR A O 1
ATOM 2413 N N . 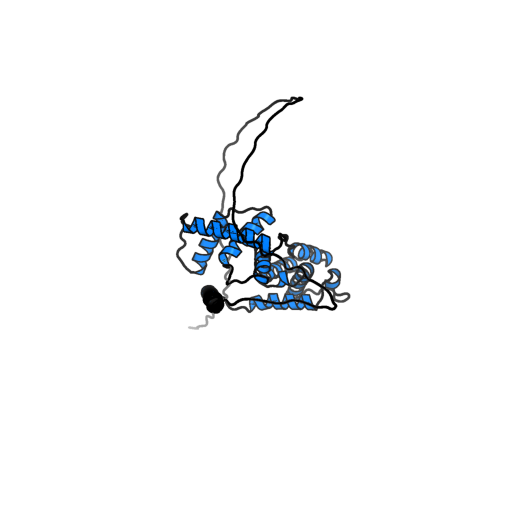LYS A 1 294 ? 30.378 17.827 20.505 1.00 30.11 294 LYS A N 1
ATOM 2414 C CA . LYS A 1 294 ? 30.461 16.586 21.323 1.00 30.11 294 LYS A CA 1
ATOM 2415 C C . LYS A 1 294 ? 29.189 16.390 22.157 1.00 30.11 294 LYS A C 1
ATOM 2417 O O . LYS A 1 294 ? 28.950 17.134 23.096 1.00 30.11 294 LYS A O 1
ATOM 2422 N N . ASN A 1 295 ? 28.428 15.341 21.839 1.00 27.62 295 ASN A N 1
ATOM 2423 C CA . ASN A 1 295 ? 27.972 14.302 22.779 1.00 27.62 295 ASN A CA 1
ATOM 2424 C C . ASN A 1 295 ? 26.890 13.442 22.109 1.00 27.62 295 ASN A C 1
ATOM 2426 O O . ASN A 1 295 ? 25.702 13.731 22.195 1.00 27.62 295 ASN A O 1
ATOM 2430 N N . TYR A 1 296 ? 27.315 12.359 21.459 1.00 29.92 296 TYR A N 1
ATOM 2431 C CA . TYR A 1 296 ? 26.486 11.166 21.301 1.00 29.92 296 TYR A CA 1
ATOM 2432 C C . TYR A 1 296 ? 27.050 10.143 22.283 1.00 29.92 296 TYR A C 1
ATOM 2434 O O . TYR A 1 296 ? 28.166 9.662 22.097 1.00 29.92 296 TYR A O 1
ATOM 2442 N N . LYS A 1 297 ? 26.314 9.899 23.369 1.00 30.08 297 LYS A N 1
ATOM 2443 C CA . LYS A 1 297 ? 26.571 8.813 24.312 1.00 30.08 297 LYS A CA 1
ATOM 2444 C C . LYS A 1 297 ? 25.578 7.692 24.026 1.00 30.08 297 LYS A C 1
ATOM 2446 O O . LYS A 1 297 ? 24.400 7.946 23.780 1.00 30.08 297 LYS A O 1
ATOM 2451 N N . ASP A 1 298 ? 26.130 6.491 24.039 1.00 32.69 298 ASP A N 1
ATOM 2452 C CA . ASP A 1 298 ? 25.518 5.184 23.860 1.00 32.69 298 ASP A CA 1
ATOM 2453 C C . ASP A 1 298 ? 24.169 4.990 24.564 1.00 32.69 298 ASP A C 1
ATOM 2455 O O . ASP A 1 298 ? 24.011 5.333 25.734 1.00 32.69 298 ASP A O 1
ATOM 2459 N N . TYR A 1 299 ? 23.255 4.294 23.887 1.00 30.02 299 TYR A N 1
ATOM 2460 C CA . TYR A 1 299 ? 22.270 3.436 24.544 1.00 30.02 299 TYR A CA 1
ATOM 2461 C C . TYR A 1 299 ? 22.408 2.023 23.971 1.00 30.02 299 TYR A C 1
ATOM 2463 O O . TYR A 1 299 ? 21.863 1.697 22.917 1.00 30.02 299 TYR A O 1
ATOM 2471 N N . LYS A 1 300 ? 23.196 1.207 24.679 1.00 31.19 300 LYS A N 1
ATOM 2472 C CA . LYS A 1 300 ? 23.222 -0.253 24.575 1.00 31.19 300 LYS A CA 1
ATOM 2473 C C . LYS A 1 300 ? 22.175 -0.860 25.512 1.00 31.19 300 LYS A C 1
ATOM 2475 O O . LYS A 1 300 ? 22.021 -0.413 26.642 1.00 31.19 300 LYS A O 1
ATOM 2480 N N . ASP A 1 301 ? 21.527 -1.898 24.992 1.00 32.75 301 ASP A N 1
ATOM 2481 C CA . ASP A 1 301 ? 21.148 -3.153 25.647 1.00 32.75 301 ASP A CA 1
ATOM 2482 C C . ASP A 1 301 ? 20.520 -3.121 27.050 1.00 32.75 301 ASP A C 1
ATOM 2484 O O . ASP A 1 301 ? 21.208 -3.066 28.061 1.00 32.75 301 ASP A O 1
ATOM 2488 N N . TYR A 1 302 ? 19.212 -3.393 27.096 1.00 30.77 302 TYR A N 1
ATOM 2489 C CA . TYR A 1 302 ? 18.611 -4.210 28.155 1.00 30.77 302 TYR A CA 1
ATOM 2490 C C . TYR A 1 302 ? 17.698 -5.268 27.526 1.00 30.77 302 TYR A C 1
ATOM 2492 O O . TYR A 1 302 ? 16.509 -5.057 27.293 1.00 30.77 302 TYR A O 1
ATOM 2500 N N . ARG A 1 303 ? 18.283 -6.434 27.236 1.00 31.59 303 ARG A N 1
ATOM 2501 C CA . ARG A 1 303 ? 17.564 -7.699 27.045 1.00 31.59 303 ARG A CA 1
ATOM 2502 C C . ARG A 1 303 ? 17.704 -8.476 28.355 1.00 31.59 303 ARG A C 1
ATOM 2504 O O . ARG A 1 303 ? 18.720 -9.124 28.587 1.00 31.59 303 ARG A O 1
ATOM 2511 N N . GLY A 1 304 ? 16.711 -8.343 29.231 1.00 29.11 304 GLY A N 1
ATOM 2512 C CA . GLY A 1 304 ? 16.590 -9.152 30.442 1.00 29.11 304 GLY A CA 1
ATOM 2513 C C . GLY A 1 304 ? 16.320 -10.608 30.069 1.00 29.11 304 GLY A C 1
ATOM 2514 O O . GLY A 1 304 ? 15.380 -10.902 29.334 1.00 29.11 304 GLY A O 1
ATOM 2515 N N . ASN A 1 305 ? 17.195 -11.491 30.538 1.00 29.19 305 ASN A N 1
ATOM 2516 C CA . ASN A 1 305 ? 17.168 -12.931 30.340 1.00 29.19 305 ASN A CA 1
ATOM 2517 C C . ASN A 1 305 ? 16.894 -13.561 31.714 1.00 29.19 305 ASN A C 1
ATOM 2519 O O . ASN A 1 305 ? 17.823 -13.721 32.501 1.00 29.19 305 ASN A O 1
ATOM 2523 N N . GLU A 1 306 ? 15.636 -13.873 32.030 1.00 31.39 306 GLU A N 1
ATOM 2524 C CA . GLU A 1 306 ? 15.295 -14.676 33.210 1.00 31.39 306 GLU A CA 1
ATOM 2525 C C . GLU A 1 306 ? 15.163 -16.145 32.802 1.00 31.39 306 GLU A C 1
ATOM 2527 O O . GLU A 1 306 ? 14.137 -16.593 32.298 1.00 31.39 306 GLU A O 1
ATOM 2532 N N . ASN A 1 307 ? 16.240 -16.898 33.025 1.00 32.91 307 ASN A N 1
ATOM 2533 C CA . ASN A 1 307 ? 16.222 -18.355 33.049 1.00 32.91 307 ASN A CA 1
ATOM 2534 C C . ASN A 1 307 ? 16.176 -18.813 34.510 1.00 32.91 307 ASN A C 1
ATOM 2536 O O . ASN A 1 307 ? 17.187 -18.777 35.212 1.00 32.91 307 ASN A O 1
ATOM 2540 N N . TYR A 1 308 ? 15.016 -19.303 34.945 1.00 32.00 308 TYR A N 1
ATOM 2541 C CA . TYR A 1 308 ? 14.891 -20.115 36.150 1.00 32.00 308 TYR A CA 1
ATOM 2542 C C . TYR A 1 308 ? 15.589 -21.466 35.922 1.00 32.00 308 TYR A C 1
ATOM 2544 O O . TYR A 1 308 ? 15.129 -22.293 35.137 1.00 32.00 308 TYR A O 1
ATOM 2552 N N . LYS A 1 309 ? 16.705 -21.705 36.620 1.00 34.56 309 LYS A N 1
ATOM 2553 C CA . LYS A 1 309 ? 17.278 -23.045 36.815 1.00 34.56 309 LYS A CA 1
ATOM 2554 C C . LYS A 1 309 ? 17.050 -23.475 38.259 1.00 34.56 309 LYS A C 1
ATOM 2556 O O . LYS A 1 309 ? 17.721 -23.003 39.172 1.00 34.56 309 LYS A O 1
ATOM 2561 N N . SER A 1 310 ? 16.128 -24.413 38.431 1.00 32.97 310 SER A N 1
ATOM 2562 C CA . SER A 1 310 ? 16.020 -25.278 39.599 1.00 32.97 310 SER A CA 1
ATOM 2563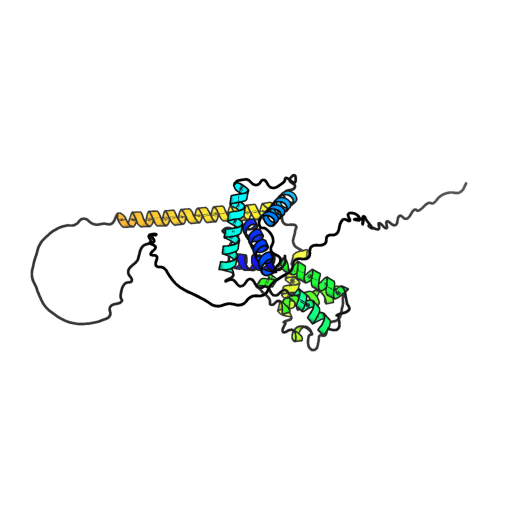 C C . SER A 1 310 ? 17.285 -26.136 39.716 1.00 32.97 310 SER A C 1
ATOM 2565 O O . SER A 1 310 ? 17.666 -26.850 38.788 1.00 32.97 310 SER A O 1
ATOM 2567 N N . LYS A 1 311 ? 17.968 -26.064 40.862 1.00 34.97 311 LYS A N 1
ATOM 2568 C CA . LYS A 1 311 ? 19.022 -27.011 41.239 1.00 34.97 311 LYS A CA 1
ATOM 2569 C C . LYS A 1 311 ? 18.555 -27.786 42.462 1.00 34.97 311 LYS A C 1
ATOM 2571 O O . LYS A 1 311 ? 18.586 -27.286 43.579 1.00 34.97 311 LYS A O 1
ATOM 2576 N N . SER A 1 312 ? 18.133 -29.014 42.194 1.00 34.16 312 SER A N 1
ATOM 2577 C CA . SER A 1 312 ? 18.085 -30.104 43.159 1.00 34.16 312 SER A CA 1
ATOM 2578 C C . SER A 1 312 ? 19.517 -30.462 43.576 1.00 34.16 312 SER A C 1
ATOM 2580 O O . SER A 1 312 ? 20.388 -30.614 42.715 1.00 34.16 312 SER A O 1
ATOM 2582 N N . ARG A 1 313 ? 19.770 -30.580 44.881 1.00 34.81 313 ARG A N 1
ATOM 2583 C CA . ARG A 1 313 ? 20.922 -31.293 45.447 1.00 34.81 313 ARG A CA 1
ATOM 2584 C C . ARG A 1 313 ? 20.462 -32.028 46.704 1.00 34.81 313 ARG A C 1
ATOM 2586 O O . ARG A 1 313 ? 20.288 -31.423 47.752 1.00 34.81 313 ARG A O 1
ATOM 2593 N N . ASN A 1 314 ? 20.278 -33.330 46.528 1.00 31.17 314 ASN A N 1
ATOM 2594 C CA . ASN A 1 314 ? 20.259 -34.382 47.541 1.00 31.17 314 ASN A CA 1
ATOM 2595 C C . ASN A 1 314 ? 21.636 -35.070 47.424 1.00 31.17 314 ASN A C 1
ATOM 2597 O O . ASN A 1 314 ? 22.082 -35.299 46.298 1.00 31.17 314 ASN A O 1
ATOM 2601 N N . TYR A 1 315 ? 22.445 -35.177 48.479 1.00 35.47 315 TYR A N 1
ATOM 2602 C CA . TYR A 1 315 ? 22.664 -36.336 49.375 1.00 35.47 315 TYR A CA 1
ATOM 2603 C C . TYR A 1 315 ? 24.022 -36.045 50.090 1.00 35.47 315 TYR A C 1
ATOM 2605 O O . TYR A 1 315 ? 24.809 -35.281 49.536 1.00 35.47 315 TYR A O 1
ATOM 2613 N N . ASN A 1 316 ? 24.437 -36.557 51.255 1.00 32.94 316 ASN A N 1
ATOM 2614 C CA . ASN A 1 316 ? 24.077 -37.740 52.037 1.00 32.94 316 ASN A CA 1
ATOM 2615 C C . ASN A 1 316 ? 24.686 -37.635 53.456 1.00 32.94 316 ASN A C 1
ATOM 2617 O O . ASN A 1 316 ? 25.644 -36.891 53.660 1.00 32.94 316 ASN A O 1
ATOM 2621 N N . TYR A 1 317 ? 24.172 -38.445 54.384 1.00 36.38 317 TYR A N 1
ATOM 2622 C CA . TYR A 1 317 ? 24.820 -38.828 55.645 1.00 36.38 317 TYR A CA 1
ATOM 2623 C C . TYR A 1 317 ? 26.039 -39.733 55.385 1.00 36.38 317 TYR A C 1
ATOM 2625 O O . TYR A 1 317 ? 25.879 -40.759 54.721 1.00 36.38 317 TYR A O 1
ATOM 2633 N N . HIS A 1 318 ? 27.213 -39.359 55.903 1.00 46.44 318 HIS A N 1
ATOM 2634 C CA . HIS A 1 318 ? 28.072 -40.111 56.841 1.00 46.44 318 HIS A CA 1
ATOM 2635 C C . HIS A 1 318 ? 29.432 -39.431 56.997 1.00 46.44 318 HIS A C 1
ATOM 2637 O O . HIS A 1 318 ? 30.020 -39.050 55.959 1.00 46.44 318 HIS A O 1
#

InterPro domains:
  IPR004367 Cyclin, C-terminal domain [PF02984] (103-205)
  IPR004367 Cyclin, C-terminal domain [SM01332] (96-223)
  IPR006671 Cyclin, N-terminal [PF00134] (5-93)
  IPR013763 Cyclin-like domain [SM00385] (1-87)
  IPR013763 Cyclin-like domain [SM00385] (100-184)
  IPR036915 Cyclin-like superfamily [SSF47954] (1-95)
  IPR036915 Cyclin-like superfamily [SSF47954] (96-200)
  IPR043198 Cyclin/Cyclin-like subunit Ssn8 [PTHR10026] (1-253)

Foldseek 3Di:
DLLLLLLLLLLCVVDDCLVAPSLLLSLLSVQLVCVVVVNHDDSVVSVQVSLQVVCVLVVHDRDGDDPDPVVVVSSVSSVVSNVVSCVSCVVPSDADALLVVLCVLCVVQVNNVVVQLNVQLVVLSVLLSVFSLSVPDDSLLSSVLSSVLSCVVVVNDGDVVVHSSVVSVYDPVSSVVSNVRSVVSVVDPDDNVVVVVVVSVVVNVVVVVVVVVVVVVVVVVVVVVVVPDDDDDDDDYDDDDDDDDDDDDDDDDDDDDDDDDDDDDDDDDDDDDYDDDDDDDDDDDDDDDDDDDDDDDDDDDDPDDDDDDDDDDDDDDD

Organism: Aphis gossypii (NCBI:txid80765)

pLDDT: mean 76.27, std 27.73, range [27.62, 98.31]

Sequence (318 aa):
MATGQVLFQRFYYTKSFVRHPMEITAMACTCLASKVEESPRRIRDVINVYHHIRQVINQKLITPLVLDQNYVQKKTQVIKAERRVLKELGFCVHVKHPHKLIVMYLQALGFEKHQSIMQMSWNYMNDSLQTDVFVQFYPETIACACIYLSARKLRIPLPKSPAWYSLFNSNETDIQDICRKILKLYLRPKVITEDLEKRVEESKKEYDQAKEKAKEAIAHSVVQTEVITHKPSNGITSAIPRNISSTTPNKKPIKKRSRSRSRTPLKIKSRSKSPRHLKKSKKRRLVPTYRDYKNYKDYKDYRGNENYKSKSRNYNYH